Protein 8DMB (pdb70)

Solvent-accessible surface area: 20313 Å² total; per-residue (Å²): 138,123,14,8,12,9,5,78,91,43,154,32,16,50,14,32,49,69,144,109,6,138,39,37,61,172,79,48,56,4,44,53,114,123,4,83,1,6,14,77,8,2,54,14,106,128,108,66,68,88,220,46,83,85,6,5,0,0,1,3,16,22,19,124,85,2,0,2,0,0,1,9,104,149,61,0,31,2,22,0,19,3,50,1,64,63,51,16,69,137,72,59,74,39,138,131,82,66,65,148,48,112,78,191,162,144,47,111,243,128,104,86,177,149,130,119,175,190,163,178,68,103,124,12,35,67,26,14,106,30,9,5,84,0,21,13,46,1,0,102,23,0,23,102,0,22,13,19,115,30,0,0,4,22,12,15,164,55,98,78,111,79,62,242,107,3,136,130,81,33,33,17,32,91,6,38,78,29,9,28,115,30,3,142,148,60,12,132,26,120,62,1,84,66,76,72,10,86,59,49,30,154,186,72,100,101,77,0,72,40,0,1,9,0,0,25,24,26,50,61,3,52,88,22,106,94,7,50,32,37,16,0,51,34,27,58,42,18,128,193,57,99,93,119,108,114,90,103,184,150,46,88,128,47,158,96,19,9,44,58,78,84,48,124,15,97,26,7,0,24,0,41,0,84,78,90,74,135,86,64,117,0,14,0,40,15,24,38,36,159,120,60,140,70,0,3,0,9,44,17,67,53,154,122,51,14,78,2,40,49,197,106,14,136,44,47,32,86,51,16,13,1,2,36,85,114,66,143

Radius of gyration: 23.3 Å; Cα contacts (8 Å, |Δi|>4): 610; chains: 1; bounding box: 52×70×58 Å

Foldseek 3Di:
DWAWEAEPVQATAATHDVVCVVVCVVVVQWDWDAFLQRRIHIYGPDDDDRDDAAKAKEWEDFQAKIWIWIATLAETQAIEMEGDHQPPVVVVVVVVVVVVVCCVVPHPDDDDDDDDPDDDPDDDDPLLVVVLVVVLVVVVRVLSRHVHAEYEYEQDDDDCVVDVPCPRRVSVNPCVVVSVVSVVVSHHYDYDYPVRLVVLCVVVPSCNVSRRSRCCVPSVHDYDPPRWYKYKYFDDFPAPQQWADDQDPPRDIHTGGHQDDPDDAGQQFWKWFDDPRDIDIFGFRDDADPVRQWTWGDHQVRHTPDTGHVVGMGTDGHHSRMGMDIDD

Nearest PDB structures (foldseek):
  8dmb-assembly1_P  TM=1.003E+00  e=3.610E-72  Saccharomyces cerevisiae S288C
  7utn-assembly1_D  TM=8.014E-01  e=1.071E-20  synthetic construct
  7xht-assembly1_A  TM=7.696E-01  e=8.311E-20  metagenome
  8ctl-assembly1_D  TM=7.845E-01  e=2.946E-19  synthetic construct
  8csz-assembly1_D  TM=7.911E-01  e=6.847E-19  synthetic construct

B-factor: mean 47.87, std 34.66, range [0.09, 146.7]

Structure (mmCIF, N/CA/C/O backbone):
data_8DMB
#
_entry.id   8DMB
#
_cell.length_a   1.00
_cell.length_b   1.00
_cell.length_c   1.00
_cell.angle_alpha   90.00
_cell.angle_beta   90.00
_cell.angle_gamma   90.00
#
_symmetry.space_group_name_H-M   'P 1'
#
loop_
_entity.id
_entity.type
_entity.pdbx_description
1 polymer 'Ubiquitin-like protein SMT3,IsrB protein,monomeric superfolder Green Fluorescent Protein'
2 polymer 'omega RNA'
3 polymer 'target DNA'
4 polymer 'non-target DNA'
5 non-polymer 'MAGNESIUM ION'
#
loop_
_atom_site.group_PDB
_atom_site.id
_atom_site.type_symbol
_atom_site.label_atom_id
_atom_site.label_alt_id
_atom_site.label_comp_id
_atom_site.label_asym_id
_atom_site.label_entity_id
_atom_site.label_seq_id
_atom_site.pdbx_PDB_ins_code
_atom_site.Cartn_x
_atom_site.Cartn_y
_atom_site.Cartn_z
_atom_site.occupancy
_atom_site.B_iso_or_equiv
_atom_site.auth_seq_id
_atom_site.auth_comp_id
_atom_site.auth_asym_id
_atom_site.auth_atom_id
_atom_site.pdbx_PDB_model_num
ATOM 1 N N . THR A 1 156 ? 111.908 56.701 85.122 1.00 36.09 6 THR P N 1
ATOM 2 C CA . THR A 1 156 ? 112.076 57.527 86.350 1.00 37.62 6 THR P CA 1
ATOM 3 C C . THR A 1 156 ? 113.515 57.411 86.846 1.00 34.42 6 THR P C 1
ATOM 4 O O . THR A 1 156 ? 114.133 56.352 86.728 1.00 34.82 6 THR P O 1
ATOM 15 N N . ARG A 1 157 ? 114.037 58.510 87.396 1.00 30.84 7 ARG P N 1
ATOM 16 C CA . ARG A 1 157 ? 115.379 58.568 87.957 1.00 29.21 7 ARG P CA 1
ATOM 17 C C . ARG A 1 157 ? 115.314 59.163 89.357 1.00 27.86 7 ARG P C 1
ATOM 18 O O . ARG A 1 157 ? 114.432 59.973 89.657 1.00 34.13 7 ARG P 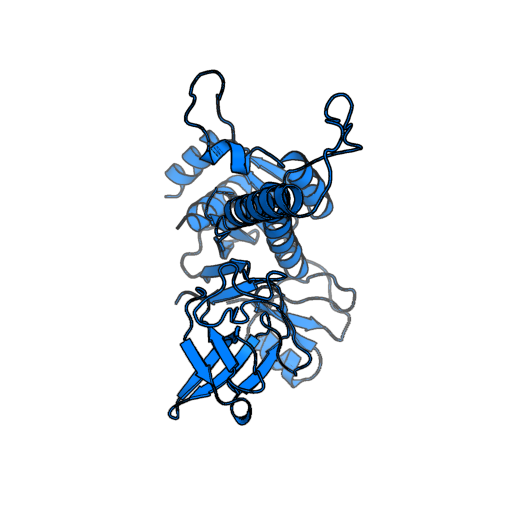O 1
ATOM 39 N N . VAL A 1 158 ? 116.252 58.757 90.204 1.00 23.32 8 VAL P N 1
ATOM 40 C CA . VAL A 1 158 ? 116.374 59.231 91.581 1.00 15.51 8 VAL P CA 1
ATOM 41 C C . VAL A 1 158 ? 117.656 60.058 91.679 1.00 17.25 8 VAL P C 1
ATOM 42 O O . VAL A 1 158 ? 118.736 59.531 91.382 1.00 24.27 8 VAL P O 1
ATOM 55 N N . PRO A 1 159 ? 117.605 61.339 92.076 1.00 12.31 9 PRO P N 1
ATOM 56 C CA . PRO A 1 159 ? 118.858 62.078 92.301 1.00 16.88 9 PRO P CA 1
ATOM 57 C C . PRO A 1 159 ? 119.672 61.499 93.451 1.00 24.73 9 PRO P C 1
ATOM 58 O O . PRO A 1 159 ? 119.128 60.928 94.399 1.00 28.90 9 PRO P O 1
ATOM 69 N N . VAL A 1 160 ? 120.996 61.659 93.354 1.00 25.15 10 VAL P N 1
ATOM 70 C CA . VAL A 1 160 ? 121.953 61.135 94.327 1.00 12.31 10 VAL P CA 1
ATOM 71 C C . VAL A 1 160 ? 122.896 62.266 94.725 1.00 18.02 10 VAL P C 1
ATOM 72 O O . VAL A 1 160 ? 123.348 63.037 93.870 1.00 27.17 10 VAL P O 1
ATOM 85 N N . VAL A 1 161 ? 123.190 62.359 96.025 1.00 16.65 11 VAL P N 1
ATOM 86 C CA . VAL A 1 161 ? 124.068 63.380 96.596 1.00 14.58 11 VAL P CA 1
ATOM 87 C C . VAL A 1 161 ? 125.199 62.681 97.342 1.00 25.57 11 VAL P C 1
ATOM 88 O O . VAL A 1 161 ? 124.955 61.753 98.122 1.00 28.97 11 VAL P O 1
ATOM 101 N N . GLY A 1 162 ? 126.433 63.127 97.098 1.00 27.66 12 GLY P N 1
ATOM 102 C CA . GLY A 1 162 ? 127.603 62.479 97.653 1.00 28.09 12 GLY P CA 1
ATOM 103 C C . GLY A 1 162 ? 127.873 62.844 99.103 1.00 30.14 12 GLY P C 1
ATOM 104 O O . GLY A 1 162 ? 127.286 63.767 99.666 1.00 34.96 12 GLY P O 1
ATOM 108 N N . VAL A 1 163 ? 128.787 62.077 99.709 1.00 32.48 13 VAL P N 1
ATOM 109 C CA . VAL A 1 163 ? 129.167 62.304 101.106 1.00 36.21 13 VAL P CA 1
ATOM 110 C C . VAL A 1 163 ? 129.768 63.691 101.307 1.00 39.99 13 VAL P C 1
ATOM 111 O O . VAL A 1 163 ? 129.691 64.251 102.408 1.00 35.95 13 VAL P O 1
ATOM 124 N N . ASP A 1 164 ? 130.368 64.269 100.265 1.00 41.93 14 ASP P N 1
ATOM 125 C CA . ASP A 1 164 ? 130.914 65.618 100.329 1.00 42.05 14 ASP P CA 1
ATOM 126 C C . ASP A 1 164 ? 129.882 66.712 100.066 1.00 45.38 14 ASP P C 1
ATOM 127 O O . ASP A 1 164 ? 130.211 67.894 100.214 1.00 47.87 14 ASP P O 1
ATOM 136 N N . GLY A 1 165 ? 128.656 66.351 99.686 1.00 37.59 15 GLY P N 1
ATOM 137 C CA . GLY A 1 165 ? 127.613 67.305 99.373 1.00 32.35 15 GLY P CA 1
ATOM 138 C C . GLY A 1 165 ? 127.436 67.603 97.901 1.00 37.03 15 GLY P C 1
ATOM 139 O O . GLY A 1 165 ? 126.511 68.345 97.550 1.00 41.78 15 GLY P O 1
ATOM 143 N N . ARG A 1 166 ? 128.278 67.053 97.029 1.00 35.63 16 ARG P N 1
ATOM 144 C CA . ARG A 1 166 ? 128.055 67.212 95.604 1.00 33.86 16 ARG P CA 1
ATOM 145 C C . ARG A 1 166 ? 126.836 66.391 95.175 1.00 34.50 16 ARG P C 1
ATOM 146 O O . ARG A 1 166 ? 126.580 65.323 95.736 1.00 40.33 16 ARG P O 1
ATOM 167 N N . PRO A 1 167 ? 126.056 66.858 94.194 1.00 18.61 17 PRO P N 1
ATOM 168 C CA . PRO A 1 167 ? 125.176 65.924 93.482 1.00 20.92 17 PRO P CA 1
ATOM 169 C C . PRO A 1 167 ? 125.977 64.973 92.604 1.00 20.01 17 PRO P C 1
ATOM 170 O O . PRO A 1 167 ? 126.964 65.366 91.977 1.00 26.34 17 PRO P O 1
ATOM 181 N N . LEU A 1 168 ? 125.543 63.714 92.570 1.00 23.30 18 LEU P N 1
ATOM 182 C CA . LEU A 1 168 ? 126.018 62.742 91.595 1.00 20.05 18 LEU P CA 1
ATOM 183 C C . LEU A 1 168 ? 125.051 62.718 90.406 1.00 21.91 18 LEU P C 1
ATOM 184 O O . LEU A 1 168 ? 124.105 63.506 90.334 1.00 31.01 18 LEU P O 1
ATOM 200 N N . MET A 1 169 ? 125.282 61.813 89.457 1.00 20.93 19 MET P N 1
ATOM 201 C CA . MET A 1 169 ? 124.315 61.577 88.396 1.00 24.11 19 MET P CA 1
ATOM 202 C C . MET A 1 169 ? 123.117 60.796 88.948 1.00 24.24 19 MET P C 1
ATOM 203 O O . MET A 1 169 ? 123.293 59.947 89.830 1.00 34.53 19 MET P O 1
ATOM 217 N N . PRO A 1 170 ? 121.887 61.067 88.483 1.00 12.96 20 PRO P N 1
ATOM 218 C CA . PRO A 1 170 ? 120.734 60.297 88.978 1.00 16.26 20 PRO P CA 1
ATOM 219 C C . PRO A 1 170 ? 120.831 58.804 88.681 1.00 27.28 20 PRO P C 1
ATOM 220 O O . PRO A 1 170 ? 121.319 58.391 87.627 1.00 31.11 20 PRO P O 1
ATOM 231 N N . THR A 1 171 ? 120.350 58.000 89.631 1.00 25.69 21 THR P N 1
ATOM 232 C CA . THR A 1 171 ? 120.286 56.545 89.541 1.00 22.46 21 THR P CA 1
ATOM 233 C C . THR A 1 171 ? 118.837 56.097 89.341 1.00 27.84 21 THR P C 1
ATOM 234 O O . THR A 1 171 ? 117.914 56.914 89.270 1.00 33.92 21 THR P O 1
ATOM 245 N N . THR A 1 172 ? 118.643 54.783 89.264 1.00 31.36 22 THR P N 1
ATOM 246 C CA . THR A 1 172 ? 117.331 54.193 89.023 1.00 29.87 22 THR P CA 1
ATOM 247 C C . THR A 1 172 ? 116.595 53.950 90.337 1.00 32.25 22 THR P C 1
ATOM 248 O O . THR A 1 172 ? 117.192 53.975 91.415 1.00 38.91 22 THR P O 1
ATOM 259 N N . PRO A 1 173 ? 115.272 53.721 90.290 1.00 35.37 23 PRO P N 1
ATOM 260 C CA . PRO A 1 173 ? 114.554 53.357 91.527 1.00 37.27 23 PRO P CA 1
ATOM 261 C C . PRO A 1 173 ? 115.025 52.057 92.162 1.00 40.80 23 PRO P C 1
ATOM 262 O O . PRO A 1 173 ? 114.972 51.920 93.391 1.00 41.32 23 PRO P O 1
ATOM 273 N N . ARG A 1 174 ? 115.483 51.096 91.360 1.00 51.99 24 ARG P N 1
ATOM 274 C CA . ARG A 1 174 ? 115.952 49.825 91.906 1.00 50.61 24 ARG P CA 1
ATOM 275 C C . ARG A 1 174 ? 117.233 50.011 92.707 1.00 48.93 24 ARG P C 1
ATOM 276 O O . ARG A 1 174 ? 117.370 49.480 93.819 1.00 48.56 24 ARG P O 1
ATOM 297 N N . LYS A 1 175 ? 118.197 50.735 92.138 1.00 42.39 25 LYS P N 1
ATOM 298 C CA . LYS A 1 175 ? 119.407 51.067 92.878 1.00 40.06 25 LYS P CA 1
ATOM 299 C C . LYS A 1 175 ? 119.092 51.881 94.125 1.00 38.44 25 LYS P C 1
ATOM 300 O O . LYS A 1 175 ? 119.710 51.675 95.169 1.00 45.15 25 LYS P O 1
ATOM 319 N N . ALA A 1 176 ? 118.160 52.830 94.028 1.00 30.14 26 ALA P N 1
ATOM 320 C CA . ALA A 1 176 ? 117.701 53.562 95.209 1.00 31.10 26 ALA P CA 1
ATOM 321 C C . ALA A 1 176 ? 117.217 52.624 96.316 1.00 37.11 26 ALA P C 1
ATOM 322 O O . ALA A 1 176 ? 117.657 52.724 97.473 1.00 40.33 26 ALA P O 1
ATOM 329 N N . ARG A 1 177 ? 116.312 51.702 95.966 1.00 44.87 27 ARG P N 1
ATOM 330 C CA . ARG A 1 177 ? 115.825 50.696 96.909 1.00 47.16 27 ARG P CA 1
ATOM 331 C C . ARG A 1 177 ? 116.966 49.911 97.548 1.00 43.19 27 ARG P C 1
ATOM 332 O O . ARG A 1 177 ? 117.035 49.791 98.775 1.00 41.71 27 ARG P O 1
ATOM 353 N N . LEU A 1 178 ? 117.853 49.338 96.730 1.00 39.57 28 LEU P N 1
ATOM 354 C CA . LEU A 1 178 ? 118.895 48.475 97.286 1.00 39.34 28 LEU P CA 1
ATOM 355 C C . LEU A 1 178 ? 119.933 49.262 98.085 1.00 37.12 28 LEU P C 1
ATOM 356 O O . LEU A 1 178 ? 120.449 48.760 99.089 1.00 40.37 28 LEU P O 1
ATOM 372 N N . LEU A 1 179 ? 120.269 50.483 97.660 1.00 36.37 29 LEU P N 1
ATOM 373 C CA . LEU A 1 179 ? 121.181 51.309 98.446 1.00 36.43 29 LEU P CA 1
ATOM 374 C C . LEU A 1 179 ? 120.581 51.664 99.801 1.00 36.27 29 LEU P C 1
ATOM 375 O O . LEU A 1 179 ? 121.305 51.740 100.801 1.00 35.05 29 LEU P O 1
ATOM 391 N N . ILE A 1 180 ? 119.264 51.877 99.868 1.00 33.97 30 ILE P N 1
ATOM 392 C CA . ILE A 1 180 ? 118.645 52.120 101.172 1.00 29.74 30 ILE P CA 1
ATOM 393 C C . ILE A 1 180 ? 118.649 50.839 102.002 1.00 35.77 30 ILE P C 1
ATOM 394 O O . ILE A 1 180 ? 119.005 50.851 103.187 1.00 35.32 30 ILE P O 1
ATOM 410 N N . ARG A 1 181 ? 118.209 49.729 101.400 1.00 42.04 31 ARG P N 1
ATOM 411 C CA . ARG A 1 181 ? 118.116 48.448 102.101 1.00 37.66 31 ARG P CA 1
ATOM 412 C C . ARG A 1 181 ? 119.459 48.018 102.685 1.00 39.76 31 ARG P C 1
ATOM 413 O O . ARG A 1 181 ? 119.542 47.629 103.856 1.00 43.01 31 ARG P O 1
ATOM 434 N N . ASP A 1 182 ? 120.523 48.082 101.888 1.00 43.35 32 ASP P N 1
ATOM 435 C CA . ASP A 1 182 ? 121.852 47.688 102.338 1.00 43.66 32 ASP P CA 1
ATOM 436 C C . ASP A 1 182 ? 122.508 48.712 103.260 1.00 44.01 32 ASP P C 1
ATOM 437 O O . ASP A 1 182 ? 123.626 48.467 103.724 1.00 48.20 32 ASP P O 1
ATOM 446 N N . GLY A 1 183 ? 121.854 49.839 103.542 1.00 34.45 33 GLY P N 1
ATOM 447 C CA . GLY A 1 183 ? 122.399 50.813 104.465 1.00 35.52 33 GLY P CA 1
ATOM 448 C C . GLY A 1 183 ? 123.530 51.648 103.917 1.00 36.60 33 GLY P C 1
ATOM 449 O O . GLY A 1 183 ? 124.211 52.325 104.692 1.00 30.24 33 GLY P O 1
ATOM 453 N N . LEU A 1 184 ? 123.752 51.622 102.602 1.00 41.28 34 LEU P N 1
ATOM 454 C CA . LEU A 1 184 ? 124.800 52.428 101.992 1.00 41.57 34 LEU P CA 1
ATOM 455 C C . LEU A 1 184 ? 124.386 53.877 101.756 1.00 37.12 34 LEU P C 1
ATOM 456 O O . LEU A 1 184 ? 125.262 54.718 101.525 1.00 35.72 34 LEU P O 1
ATOM 472 N N . ALA A 1 185 ? 123.088 54.190 101.784 1.00 29.07 35 ALA P N 1
ATOM 473 C CA . ALA A 1 185 ? 122.641 55.557 101.556 1.00 27.01 35 ALA P CA 1
ATOM 474 C C . ALA A 1 185 ? 121.327 55.811 102.286 1.00 25.03 35 ALA P C 1
ATOM 475 O O . ALA A 1 185 ? 120.555 54.883 102.544 1.00 29.84 35 ALA P O 1
ATOM 482 N N . VAL A 1 186 ? 121.080 57.079 102.593 1.00 24.94 36 VAL P N 1
ATOM 483 C CA . VAL A 1 186 ? 119.926 57.511 103.383 1.00 22.00 36 VAL P CA 1
ATOM 484 C C . VAL A 1 186 ? 118.897 58.153 102.444 1.00 28.24 36 VAL P C 1
ATOM 485 O O . VAL A 1 186 ? 119.283 58.995 101.622 1.00 28.69 36 VAL P O 1
ATOM 498 N N . PRO A 1 187 ? 117.606 57.794 102.524 1.00 21.71 37 PRO P N 1
ATOM 499 C CA . PRO A 1 187 ? 116.603 58.521 101.728 1.00 20.93 37 PRO P CA 1
ATOM 500 C C . PRO A 1 187 ? 116.301 59.901 102.301 1.00 22.34 37 PRO P C 1
ATOM 501 O O . PRO A 1 187 ? 116.324 60.106 103.516 1.00 20.74 37 PRO P O 1
ATOM 512 N N . ARG A 1 188 ? 116.023 60.850 101.405 1.00 19.40 38 ARG P N 1
ATOM 513 C CA . ARG A 1 188 ? 115.886 62.259 101.758 1.00 10.27 38 ARG P CA 1
ATOM 514 C C . ARG A 1 188 ? 114.829 62.901 100.869 1.00 17.63 38 ARG P C 1
ATOM 515 O O . ARG A 1 188 ? 114.514 62.400 99.786 1.00 27.34 38 ARG P O 1
ATOM 536 N N . ARG A 1 189 ? 114.277 64.018 101.351 1.00 16.19 39 ARG P N 1
ATOM 537 C CA . ARG A 1 189 ? 113.451 64.925 100.559 1.00 10.01 39 ARG P CA 1
ATOM 538 C C . ARG A 1 189 ? 114.036 66.331 100.559 1.00 9.26 39 ARG P C 1
ATOM 539 O O . ARG A 1 189 ? 114.489 66.831 101.593 1.00 12.55 39 ARG P O 1
ATOM 560 N N . ASN A 1 190 ? 114.007 66.961 99.387 1.00 11.59 40 ASN P N 1
ATOM 561 C CA . ASN A 1 190 ? 114.416 68.346 99.217 1.00 3.45 40 ASN P CA 1
ATOM 562 C C . ASN A 1 190 ? 113.383 69.289 99.848 1.00 10.15 40 ASN P C 1
ATOM 563 O O . ASN A 1 190 ? 112.293 68.879 100.258 1.00 10.58 40 ASN P O 1
ATOM 574 N N . LYS A 1 191 ? 113.740 70.578 99.924 1.00 10.77 41 LYS P N 1
ATOM 575 C CA . LYS A 1 191 ? 112.810 71.588 100.422 1.00 6.07 41 LYS P CA 1
ATOM 576 C C . LYS A 1 191 ? 111.593 71.732 99.519 1.00 7.09 41 LYS P C 1
ATOM 577 O O . LYS A 1 191 ? 110.511 72.102 99.989 1.00 14.99 41 LYS P O 1
ATOM 596 N N . LEU A 1 192 ? 111.750 71.449 98.230 1.00 2.62 42 LEU P N 1
ATOM 597 C CA . LEU A 1 192 ? 110.639 71.354 97.292 1.00 0.00 42 LEU P CA 1
ATOM 598 C C . LEU A 1 192 ? 109.931 69.997 97.337 1.00 5.50 42 LEU P C 1
ATOM 599 O O . LEU A 1 192 ? 109.044 69.747 96.512 1.00 10.01 42 LEU P O 1
ATOM 615 N N . GLY A 1 193 ? 110.277 69.129 98.290 1.00 8.12 43 GLY P N 1
ATOM 616 C CA . GLY A 1 193 ? 109.666 67.825 98.413 1.00 8.42 43 GLY P CA 1
ATOM 617 C C . GLY A 1 193 ? 110.181 66.773 97.459 1.00 7.59 43 GLY P C 1
ATOM 618 O O . GLY A 1 193 ? 109.733 65.622 97.539 1.00 15.09 43 GLY P O 1
ATOM 622 N N . LEU A 1 194 ? 111.088 67.123 96.549 1.00 9.42 44 LEU P N 1
ATOM 623 C CA . LEU A 1 194 ? 111.640 66.137 95.632 1.00 12.63 44 LEU P CA 1
ATOM 624 C C . LEU A 1 194 ? 112.439 65.091 96.399 1.00 13.31 44 LEU P C 1
ATOM 625 O O . LEU A 1 194 ? 113.319 65.424 97.198 1.00 13.63 44 LEU P O 1
ATOM 641 N N . PHE A 1 195 ? 112.135 63.823 96.144 1.00 12.11 45 PHE P N 1
ATOM 642 C CA . PHE A 1 195 ? 112.844 62.731 96.795 1.00 9.69 45 PHE P CA 1
ATOM 643 C C . PHE A 1 195 ? 114.243 62.575 96.214 1.00 15.10 45 PHE P C 1
ATOM 644 O O . PHE A 1 195 ? 114.436 62.622 94.997 1.00 23.81 45 PHE P O 1
ATOM 661 N N . TYR A 1 196 ? 115.224 62.388 97.097 1.00 10.99 46 TYR P N 1
ATOM 662 C CA . TYR A 1 196 ? 116.588 62.095 96.682 1.00 12.78 46 TYR P CA 1
ATOM 663 C C . TYR A 1 196 ? 117.247 61.237 97.753 1.00 15.95 46 TYR P C 1
ATOM 664 O O . TYR A 1 196 ? 116.700 61.030 98.839 1.00 24.00 46 TYR P O 1
ATOM 682 N N . ILE A 1 197 ? 118.433 60.729 97.420 1.00 14.24 47 ILE P N 1
ATOM 683 C CA . ILE A 1 197 ? 119.222 59.853 98.280 1.00 12.65 47 ILE P CA 1
ATOM 684 C C . ILE A 1 197 ? 120.582 60.502 98.511 1.00 19.60 47 ILE P C 1
ATOM 685 O O . ILE A 1 197 ? 121.200 60.997 97.562 1.00 30.77 47 ILE P O 1
ATOM 701 N N . GLN A 1 198 ? 121.034 60.519 99.767 1.00 17.87 48 GLN P N 1
ATOM 702 C CA . GLN A 1 198 ? 122.401 60.906 100.108 1.00 20.28 48 GLN P CA 1
ATOM 703 C C . GLN A 1 198 ? 123.236 59.674 100.438 1.00 20.71 48 GLN P C 1
ATOM 704 O O . GLN A 1 198 ? 122.848 58.859 101.281 1.00 24.70 48 GLN P O 1
ATOM 718 N N . MET A 1 199 ? 124.386 59.556 99.778 1.00 24.61 49 MET P N 1
ATOM 719 C CA . MET A 1 199 ? 125.308 58.450 99.999 1.00 28.90 49 MET P CA 1
ATOM 720 C C . MET A 1 199 ? 125.938 58.499 101.389 1.00 31.62 49 MET P C 1
ATOM 721 O O . MET A 1 199 ? 126.095 59.564 101.992 1.00 35.59 49 MET P O 1
ATOM 735 N N . LEU A 1 200 ? 126.286 57.311 101.895 1.00 36.93 50 LEU P N 1
ATOM 736 C CA . LEU A 1 200 ? 127.137 57.139 103.069 1.00 35.56 50 LEU P CA 1
ATOM 737 C C . LEU A 1 200 ? 128.481 56.496 102.718 1.00 38.99 50 LEU P C 1
ATOM 738 O O . LEU A 1 200 ? 129.118 55.889 103.585 1.00 44.51 50 LEU P O 1
ATOM 754 N N . ARG A 1 201 ? 128.921 56.614 101.464 1.00 48.54 51 ARG P N 1
ATOM 755 C CA . ARG A 1 201 ? 130.198 56.085 100.998 1.00 49.46 51 ARG P CA 1
ATOM 756 C C . ARG A 1 201 ? 130.763 57.031 99.949 1.00 50.34 51 ARG P C 1
ATOM 757 O O . ARG A 1 201 ? 129.990 57.692 99.246 1.00 56.74 51 ARG P O 1
ATOM 778 N N . PRO A 1 202 ? 132.091 57.132 99.818 1.00 49.62 52 PRO P N 1
ATOM 779 C CA . PRO A 1 202 ? 132.651 57.661 98.569 1.00 50.41 52 PRO P CA 1
ATOM 780 C C . PRO A 1 202 ? 132.360 56.744 97.390 1.00 50.95 52 PRO P C 1
ATOM 781 O O . PRO A 1 202 ? 132.438 55.518 97.495 1.00 54.86 52 PRO P O 1
ATOM 792 N N . VAL A 1 203 ? 132.025 57.360 96.256 1.00 43.81 53 VAL P N 1
ATOM 793 C CA . VAL A 1 203 ? 131.815 56.665 94.992 1.00 44.81 53 VAL P CA 1
ATOM 794 C C . VAL A 1 203 ? 132.363 57.541 93.872 1.00 44.52 53 VAL P C 1
ATOM 795 O O . VAL A 1 203 ? 132.763 58.686 94.089 1.00 42.67 53 VAL P O 1
ATOM 808 N N . GLY A 1 204 ? 132.427 56.958 92.676 1.00 43.64 54 GLY P N 1
ATOM 809 C CA . GLY A 1 204 ? 132.896 57.697 91.514 1.00 40.02 54 GLY P CA 1
ATOM 810 C C . GLY A 1 204 ? 132.086 58.961 91.275 1.00 40.13 54 GLY P C 1
ATOM 811 O O . GLY A 1 204 ? 130.862 58.976 91.423 1.00 45.19 54 GLY P O 1
ATOM 815 N N . THR A 1 205 ? 132.790 60.035 90.914 1.00 34.63 55 THR P N 1
ATOM 816 C CA . THR A 1 205 ? 132.217 61.371 90.803 1.00 33.77 55 THR P CA 1
ATOM 817 C C . THR A 1 205 ? 132.003 61.827 89.361 1.00 32.80 55 THR P C 1
ATOM 818 O O . THR A 1 205 ? 131.535 62.949 89.149 1.00 29.60 55 THR P O 1
ATOM 829 N N . ARG A 1 206 ? 132.340 61.001 88.370 1.00 42.84 56 ARG P N 1
ATOM 830 C CA . ARG A 1 206 ? 132.135 61.376 86.975 1.00 41.49 56 ARG P CA 1
ATOM 831 C C . ARG A 1 206 ? 130.651 61.538 86.657 1.00 41.51 56 ARG P C 1
ATOM 832 O O . ARG A 1 206 ? 129.834 60.671 86.981 1.00 37.65 56 ARG P O 1
ATOM 853 N N . THR A 1 207 ? 130.311 62.662 86.022 1.00 39.04 57 THR P N 1
ATOM 854 C CA . THR A 1 207 ? 128.942 62.999 85.648 1.00 37.88 57 THR P CA 1
ATOM 855 C C . THR A 1 207 ? 128.939 63.560 84.232 1.00 36.54 57 THR P C 1
ATOM 856 O O . THR A 1 207 ? 129.972 63.994 83.715 1.00 37.12 57 THR P O 1
ATOM 867 N N . GLN A 1 208 ? 127.756 63.542 83.604 1.00 34.65 58 GLN P N 1
ATOM 868 C CA . GLN A 1 208 ? 127.554 64.095 82.266 1.00 31.23 58 GLN P CA 1
ATOM 869 C C . GLN A 1 208 ? 126.958 65.500 82.363 1.00 38.40 58 GLN P C 1
ATOM 870 O O . GLN A 1 208 ? 126.636 65.953 83.469 1.00 38.77 58 GLN P O 1
ATOM 884 N N . PRO A 1 209 ? 126.805 66.229 81.250 1.00 36.03 59 PRO P N 1
ATOM 885 C CA . PRO A 1 209 ? 126.186 67.561 81.328 1.00 33.80 59 PRO P CA 1
ATOM 886 C C . PRO A 1 209 ? 124.718 67.509 81.731 1.00 35.15 59 PRO P C 1
ATOM 887 O O . PRO A 1 209 ? 123.960 66.645 81.283 1.00 38.39 59 PRO P O 1
ATOM 898 N N . VAL A 1 210 ? 124.327 68.457 82.584 1.00 32.48 60 VAL P N 1
ATOM 899 C CA . VAL A 1 210 ? 122.933 68.693 82.955 1.00 27.07 60 VAL P CA 1
ATOM 900 C C . VAL A 1 210 ? 122.700 70.199 82.918 1.00 28.70 60 VAL P C 1
ATOM 901 O O . VAL A 1 210 ? 123.543 70.974 83.382 1.00 33.02 60 VAL P O 1
ATOM 914 N N . ALA A 1 211 ? 121.555 70.609 82.364 1.00 27.97 61 ALA P N 1
ATOM 915 C CA . ALA A 1 211 ? 121.173 72.012 82.257 1.00 21.00 61 ALA P CA 1
ATOM 916 C C . ALA A 1 211 ? 119.810 72.269 82.891 1.00 21.93 61 ALA P C 1
ATOM 917 O O . ALA A 1 211 ? 118.926 71.407 82.884 1.00 22.29 61 ALA P O 1
ATOM 924 N N . LEU A 1 212 ? 119.662 73.480 83.432 1.00 26.03 62 LEU P N 1
ATOM 925 C CA . LEU A 1 212 ? 118.434 73.984 84.038 1.00 19.90 62 LEU P CA 1
ATOM 926 C C . LEU A 1 212 ? 117.937 75.173 83.228 1.00 19.67 62 LEU P C 1
ATOM 927 O O . LEU A 1 212 ? 118.744 75.957 82.719 1.00 21.12 62 LEU P O 1
ATOM 943 N N . ALA A 1 213 ? 116.613 75.285 83.074 1.00 13.54 63 ALA P N 1
ATOM 944 C CA . ALA A 1 213 ? 115.989 76.443 82.440 1.00 13.60 63 ALA P CA 1
ATOM 945 C C . ALA A 1 213 ? 114.881 77.028 83.302 1.00 19.80 63 ALA P C 1
ATOM 946 O O . ALA A 1 213 ? 114.064 76.295 83.865 1.00 23.63 63 ALA P O 1
ATOM 953 N N . VAL A 1 214 ? 114.868 78.358 83.388 1.00 18.67 64 VAL P N 1
ATOM 954 C CA . VAL A 1 214 ? 113.883 79.127 84.144 1.00 14.34 64 VAL P CA 1
ATOM 955 C C . VAL A 1 214 ? 113.302 80.178 83.208 1.00 20.56 64 VAL P C 1
ATOM 956 O O . VAL A 1 214 ? 114.035 81.048 82.725 1.00 30.23 64 VAL P O 1
ATOM 969 N N . ASP A 1 215 ? 111.989 80.111 82.966 1.00 23.85 65 ASP P N 1
ATOM 970 C CA . ASP A 1 215 ? 111.280 81.067 82.118 1.00 26.91 65 ASP P CA 1
ATOM 971 C C . ASP A 1 215 ? 110.344 81.885 83.005 1.00 23.41 65 ASP P C 1
ATOM 972 O O . ASP A 1 215 ? 109.205 81.467 83.258 1.00 26.51 65 ASP P O 1
ATOM 981 N N . PRO A 1 216 ? 110.758 83.057 83.500 1.00 23.11 66 PRO P N 1
ATOM 982 C CA . PRO A 1 216 ? 109.962 83.723 84.537 1.00 23.44 66 PRO P CA 1
ATOM 983 C C . PRO A 1 216 ? 108.715 84.392 83.982 1.00 21.57 66 PRO P C 1
ATOM 984 O O . PRO A 1 216 ? 108.728 84.976 82.896 1.00 28.11 66 PRO P O 1
ATOM 995 N N . GLY A 1 217 ? 107.629 84.290 84.751 1.00 23.94 67 GLY P N 1
ATOM 996 C CA . GLY A 1 217 ? 106.414 85.033 84.511 1.00 22.50 67 GLY P CA 1
ATOM 997 C C . GLY A 1 217 ? 106.101 85.950 85.682 1.00 28.55 67 GLY P C 1
ATOM 998 O O . GLY A 1 217 ? 106.836 86.013 86.671 1.00 21.57 67 GLY P O 1
ATOM 1002 N N . ALA A 1 218 ? 104.981 86.661 85.550 1.00 33.26 68 ALA P N 1
ATOM 1003 C CA . ALA A 1 218 ? 104.509 87.505 86.643 1.00 24.05 68 ALA P CA 1
ATOM 1004 C C . ALA A 1 218 ? 103.795 86.688 87.715 1.00 24.70 68 ALA P C 1
ATOM 1005 O O . ALA A 1 218 ? 104.191 86.703 88.885 1.00 25.81 68 ALA P O 1
ATOM 1012 N N . LYS A 1 219 ? 102.746 85.960 87.330 1.00 32.71 69 LYS P N 1
ATOM 1013 C CA . LYS A 1 219 ? 102.011 85.146 88.294 1.00 32.76 69 LYS P CA 1
ATOM 1014 C C . LYS A 1 219 ? 102.696 83.810 88.557 1.00 31.61 69 LYS P C 1
ATOM 1015 O O . LYS A 1 219 ? 102.812 83.396 89.716 1.00 26.94 69 LYS P O 1
ATOM 1034 N N . TYR A 1 220 ? 103.140 83.114 87.505 1.00 31.31 70 TYR P N 1
ATOM 1035 C CA . TYR A 1 220 ? 103.825 81.838 87.670 1.00 20.99 70 TYR P CA 1
ATOM 1036 C C . TYR A 1 220 ? 104.943 81.679 86.648 1.00 14.00 70 TYR P C 1
ATOM 1037 O O . TYR A 1 220 ? 104.928 82.285 85.574 1.00 26.35 70 TYR P O 1
ATOM 1055 N N . ASP A 1 221 ? 105.913 80.838 87.011 1.00 12.13 71 ASP P N 1
ATOM 1056 C CA . ASP A 1 221 ? 107.077 80.508 86.202 1.00 17.67 71 ASP P CA 1
ATOM 1057 C C . ASP A 1 221 ? 106.993 79.076 85.689 1.00 20.79 71 ASP P C 1
ATOM 1058 O O . ASP A 1 221 ? 106.315 78.224 86.269 1.00 28.96 71 ASP P O 1
ATOM 1067 N N . GLY A 1 222 ? 107.691 78.828 84.585 1.00 18.80 72 GLY P N 1
ATOM 1068 C CA . GLY A 1 222 ? 108.070 77.480 84.180 1.00 19.53 72 GLY P CA 1
ATOM 1069 C C . GLY A 1 222 ? 109.507 77.179 84.562 1.00 20.76 72 GLY P C 1
ATOM 1070 O O . GLY A 1 222 ? 110.374 78.052 84.495 1.00 29.86 72 GLY P O 1
ATOM 1074 N N . VAL A 1 223 ? 109.750 75.934 84.973 1.00 9.03 73 VAL P N 1
ATOM 1075 C CA . VAL A 1 223 ? 111.092 75.415 85.221 1.00 11.62 73 VAL P CA 1
ATOM 1076 C C . VAL A 1 223 ? 111.201 74.046 84.561 1.00 21.32 73 VAL P C 1
ATOM 1077 O O . VAL A 1 223 ? 110.236 73.274 84.556 1.00 19.91 73 VAL P O 1
ATOM 1090 N N . ALA A 1 224 ? 112.375 73.748 84.002 1.00 9.66 74 ALA P N 1
ATOM 1091 C CA . ALA A 1 224 ? 112.685 72.413 83.510 1.00 9.05 74 ALA P CA 1
ATOM 1092 C C . ALA A 1 224 ? 114.159 72.104 83.739 1.00 13.74 74 ALA P C 1
ATOM 1093 O O . ALA A 1 224 ? 115.002 73.004 83.735 1.00 25.32 74 ALA P O 1
ATOM 1100 N N . VAL A 1 225 ? 114.459 70.816 83.919 1.00 17.30 75 VAL P N 1
ATOM 1101 C CA . VAL A 1 225 ? 115.824 70.303 84.008 1.00 18.04 75 VAL P CA 1
ATOM 1102 C C . VAL A 1 225 ? 115.999 69.260 82.916 1.00 22.85 75 VAL P C 1
ATOM 1103 O O . VAL A 1 225 ? 115.101 68.443 82.682 1.00 18.05 75 VAL P O 1
ATOM 1116 N N . ALA A 1 226 ? 117.152 69.294 82.245 1.00 27.01 76 ALA P N 1
ATOM 1117 C CA . ALA A 1 226 ? 117.475 68.350 81.185 1.00 26.37 76 ALA P CA 1
ATOM 1118 C C . ALA A 1 226 ? 118.885 67.810 81.355 1.00 25.83 76 ALA P C 1
ATOM 1119 O O . ALA A 1 226 ? 119.814 68.551 81.692 1.00 21.44 76 ALA P O 1
ATOM 1126 N N . SER A 1 227 ? 119.028 66.513 81.108 1.00 38.33 77 SER P N 1
ATOM 1127 C CA . SER A 1 227 ? 120.314 65.902 80.831 1.00 41.44 77 SER P CA 1
ATOM 1128 C C . SER A 1 227 ? 120.719 66.204 79.391 1.00 42.82 77 SER P C 1
ATOM 1129 O O . SER A 1 227 ? 119.941 66.741 78.598 1.00 40.88 77 SER P O 1
ATOM 1137 N N . HIS A 1 228 ? 121.967 65.866 79.054 1.00 41.99 78 HIS P N 1
ATOM 1138 C CA . HIS A 1 228 ? 122.425 65.977 77.671 1.00 37.40 78 HIS P CA 1
ATOM 1139 C C . HIS A 1 228 ? 121.580 65.171 76.686 1.00 42.88 78 HIS P C 1
ATOM 1140 O O . HIS A 1 228 ? 121.576 65.496 75.493 1.00 47.57 78 HIS P O 1
ATOM 1154 N N . ARG A 1 229 ? 120.872 64.136 77.146 1.00 46.60 79 ARG P N 1
ATOM 1155 C CA . ARG A 1 229 ? 120.040 63.295 76.291 1.00 42.33 79 ARG P CA 1
ATOM 1156 C C . ARG A 1 229 ? 118.590 63.774 76.211 1.00 43.16 79 ARG P C 1
ATOM 1157 O O . ARG A 1 229 ? 118.011 63.796 75.120 1.00 41.99 79 ARG P O 1
ATOM 1178 N N . ARG A 1 230 ? 117.990 64.157 77.340 1.00 42.69 80 ARG P N 1
ATOM 1179 C CA . ARG A 1 230 ? 116.552 64.401 77.393 1.00 35.21 80 ARG P CA 1
ATOM 1180 C C . ARG A 1 230 ? 116.215 65.364 78.525 1.00 35.09 80 ARG P C 1
ATOM 1181 O O . ARG A 1 230 ? 117.027 65.625 79.416 1.00 34.59 80 ARG P O 1
ATOM 1202 N N . VAL A 1 231 ? 114.989 65.893 78.467 1.00 32.05 81 VAL P N 1
ATOM 1203 C CA . VAL A 1 231 ? 114.398 66.594 79.603 1.00 30.83 81 VAL P CA 1
ATOM 1204 C C . VAL A 1 231 ? 114.101 65.595 80.715 1.00 30.63 81 VAL P C 1
ATOM 1205 O O . VAL A 1 231 ? 113.394 64.601 80.503 1.00 28.30 81 VAL P O 1
ATOM 1218 N N . GLU A 1 232 ? 114.623 65.870 81.912 1.00 31.11 82 GLU P N 1
ATOM 1219 C CA . GLU A 1 232 ? 114.423 65.016 83.079 1.00 25.90 82 GLU P CA 1
ATOM 1220 C C . GLU A 1 232 ? 113.267 65.464 83.964 1.00 27.79 82 GLU P C 1
ATOM 1221 O O . GLU A 1 232 ? 112.691 64.631 84.670 1.00 26.61 82 GLU P O 1
ATOM 1233 N N . LEU A 1 233 ? 112.919 66.751 83.950 1.00 28.92 83 LEU P N 1
ATOM 1234 C CA . LEU A 1 233 ? 111.941 67.303 84.880 1.00 17.82 83 LEU P CA 1
ATOM 1235 C C . LEU A 1 233 ? 111.261 68.502 84.233 1.00 21.41 83 LEU P C 1
ATOM 1236 O O . LEU A 1 233 ? 111.889 69.239 83.469 1.00 28.11 83 LEU P O 1
ATOM 1252 N N . ARG A 1 234 ? 109.970 68.675 84.526 1.00 12.88 84 ARG P N 1
ATOM 1253 C CA . ARG A 1 234 ? 109.255 69.925 84.298 1.00 13.61 84 ARG P CA 1
ATOM 1254 C C . ARG A 1 234 ? 108.598 70.358 85.599 1.00 12.54 84 ARG P C 1
ATOM 1255 O O . ARG A 1 234 ? 108.155 69.512 86.383 1.00 16.69 84 ARG P O 1
ATOM 1276 N N . ALA A 1 235 ? 108.552 71.670 85.840 1.00 11.04 85 ALA P N 1
ATOM 1277 C CA . ALA A 1 235 ? 107.898 72.196 87.033 1.00 11.40 85 ALA P CA 1
ATOM 1278 C C . ALA A 1 235 ? 107.262 73.553 86.758 1.00 14.29 85 ALA P C 1
ATOM 1279 O O . ALA A 1 235 ? 107.601 74.239 85.791 1.00 26.50 85 ALA P O 1
ATOM 1286 N N . MET A 1 236 ? 106.323 73.923 87.636 1.00 6.20 86 MET P N 1
ATOM 1287 C CA . MET A 1 236 ? 105.614 75.199 87.596 1.00 7.36 86 MET P CA 1
ATOM 1288 C C . MET A 1 236 ? 105.634 75.797 88.998 1.00 8.17 86 MET P C 1
ATOM 1289 O O . MET A 1 236 ? 105.381 75.086 89.975 1.00 26.59 86 MET P O 1
ATOM 1303 N N . VAL A 1 237 ? 105.932 77.096 89.096 1.00 5.13 87 VAL P N 1
ATOM 1304 C CA . VAL A 1 237 ? 106.111 77.796 90.370 1.00 3.67 87 VAL P CA 1
ATOM 1305 C C . VAL A 1 237 ? 105.133 78.964 90.421 1.00 10.00 87 VAL P C 1
ATOM 1306 O O . VAL A 1 237 ? 105.122 79.794 89.510 1.00 31.61 87 VAL P O 1
ATOM 1319 N N . PHE A 1 238 ? 104.341 79.042 91.497 1.00 5.86 88 PHE P N 1
ATOM 1320 C CA . PHE A 1 238 ? 103.381 80.124 91.729 1.00 9.31 88 PHE P CA 1
ATOM 1321 C C . PHE A 1 238 ? 103.869 81.119 92.781 1.00 9.72 88 PHE P C 1
ATOM 1322 O O . PHE A 1 238 ? 104.415 80.725 93.815 1.00 8.37 88 PHE P O 1
ATOM 1339 N N . LEU A 1 239 ? 103.655 82.408 92.506 1.00 19.93 89 LEU P N 1
ATOM 1340 C CA . LEU A 1 239 ? 103.981 83.515 93.412 1.00 14.71 89 LEU P CA 1
ATOM 1341 C C . LEU A 1 239 ? 102.771 84.448 93.541 1.00 19.94 89 LEU P C 1
ATOM 1342 O O . LEU A 1 239 ? 102.572 85.318 92.675 1.00 19.14 89 LEU P O 1
ATOM 1358 N N . PRO A 1 240 ? 101.921 84.311 94.610 1.00 19.82 90 PRO P N 1
ATOM 1359 C CA . PRO A 1 240 ? 100.522 84.771 94.493 1.00 26.71 90 PRO P CA 1
ATOM 1360 C C . PRO A 1 240 ? 100.244 86.273 94.625 1.00 27.41 90 PRO P C 1
ATOM 1361 O O . PRO A 1 240 ? 99.084 86.649 94.826 1.00 30.36 90 PRO P O 1
ATOM 1372 N N . ASP A 1 241 ? 101.253 87.143 94.507 1.00 25.67 91 ASP P N 1
ATOM 1373 C CA . ASP A 1 241 ? 101.051 88.606 94.470 1.00 29.79 91 ASP P CA 1
ATOM 1374 C C . ASP A 1 241 ? 100.431 89.170 95.757 1.00 27.10 91 ASP P C 1
ATOM 1375 O O . ASP A 1 241 ? 99.657 90.130 95.713 1.00 22.92 91 ASP P O 1
ATOM 1384 N N . ASP A 1 242 ? 100.752 88.599 96.916 1.00 20.93 92 ASP P N 1
ATOM 1385 C CA . ASP A 1 242 ? 100.077 88.966 98.161 1.00 13.13 92 ASP P CA 1
ATOM 1386 C C . ASP A 1 242 ? 100.655 90.206 98.840 1.00 18.94 92 ASP P C 1
ATOM 1387 O O . ASP A 1 242 ? 99.934 90.887 99.579 1.00 11.78 92 ASP P O 1
ATOM 1396 N N . VAL A 1 243 ? 101.926 90.519 98.610 1.00 19.09 93 VAL P N 1
ATOM 1397 C CA . VAL A 1 243 ? 102.662 91.521 99.387 1.00 9.63 93 VAL P CA 1
ATOM 1398 C C . VAL A 1 243 ? 102.184 92.964 99.196 1.00 16.97 93 VAL P C 1
ATOM 1399 O O . VAL A 1 243 ? 102.196 93.717 100.183 1.00 22.16 93 VAL P O 1
ATOM 1412 N N . PRO A 1 244 ? 101.816 93.436 97.990 1.00 6.19 94 PRO P N 1
ATOM 1413 C CA . PRO A 1 244 ? 101.403 94.853 97.879 1.00 7.79 94 PRO P CA 1
ATOM 1414 C C . PRO A 1 244 ? 100.180 95.234 98.701 1.00 14.93 94 PRO P C 1
ATOM 1415 O O . PRO A 1 244 ? 100.167 96.308 99.316 1.00 16.20 94 PRO P O 1
ATOM 1426 N N . ARG A 1 245 ? 99.164 94.372 98.759 1.00 14.02 95 ARG P N 1
ATOM 1427 C CA . ARG A 1 245 ? 98.026 94.630 99.638 1.00 7.20 95 ARG P CA 1
ATOM 1428 C C . ARG A 1 245 ? 98.438 94.634 101.103 1.00 10.69 95 ARG P C 1
ATOM 1429 O O . ARG A 1 245 ? 97.944 95.451 101.888 1.00 10.91 95 ARG P O 1
ATOM 1450 N N . LYS A 1 246 ? 99.298 93.697 101.498 1.00 13.36 96 LYS P N 1
ATOM 1451 C CA . LYS A 1 246 ? 99.761 93.645 102.879 1.00 6.55 96 LYS P CA 1
ATOM 1452 C C . LYS A 1 246 ? 100.509 94.914 103.275 1.00 14.96 96 LYS P C 1
ATOM 1453 O O . LYS A 1 246 ? 100.269 95.475 104.353 1.00 24.84 96 LYS P O 1
ATOM 1472 N N . MET A 1 247 ? 101.354 95.433 102.380 1.00 14.69 97 MET P N 1
ATOM 1473 C CA . MET A 1 247 ? 102.052 96.682 102.667 1.00 12.82 97 MET P CA 1
ATOM 1474 C C . MET A 1 247 ? 101.114 97.882 102.645 1.00 16.43 97 MET P C 1
ATOM 1475 O O . MET A 1 247 ? 101.285 98.808 103.443 1.00 27.78 97 MET P O 1
ATOM 1489 N N . GLU A 1 248 ? 100.105 97.873 101.774 1.00 12.28 98 GLU P N 1
ATOM 1490 C CA . GLU A 1 248 ? 99.133 98.962 101.755 1.00 6.23 98 GLU P CA 1
ATOM 1491 C C . GLU A 1 248 ? 98.318 99.005 103.045 1.00 14.87 98 GLU P C 1
ATOM 1492 O O . GLU A 1 248 ? 98.111 100.078 103.623 1.00 27.65 98 GLU P O 1
ATOM 1504 N N . THR A 1 249 ? 97.810 97.854 103.488 1.00 7.36 99 THR P N 1
ATOM 1505 C CA . THR A 1 249 ? 97.094 97.795 104.761 1.00 10.59 99 THR P CA 1
ATOM 1506 C C . THR A 1 249 ? 97.979 98.191 105.940 1.00 12.01 99 THR P C 1
ATOM 1507 O O . THR A 1 249 ? 97.529 98.908 106.843 1.00 21.89 99 THR P O 1
ATOM 1518 N N . ARG A 1 250 ? 99.234 97.726 105.962 1.00 18.10 100 ARG P N 1
ATOM 1519 C CA . ARG A 1 250 ? 100.162 98.138 107.014 1.00 18.29 100 ARG P CA 1
ATOM 1520 C C . ARG A 1 250 ? 100.388 99.647 107.004 1.00 24.63 100 ARG P C 1
ATOM 1521 O O . ARG A 1 250 ? 100.416 100.285 108.063 1.00 28.93 100 ARG P O 1
ATOM 1542 N N . ARG A 1 251 ? 100.509 100.236 105.815 1.00 20.31 101 ARG P N 1
ATOM 1543 C CA . ARG A 1 251 ? 100.668 101.682 105.691 1.00 14.50 101 ARG P CA 1
ATOM 1544 C C . ARG A 1 251 ? 99.438 102.425 106.203 1.00 21.98 101 ARG P C 1
ATOM 1545 O O . ARG A 1 251 ? 99.563 103.422 106.923 1.00 24.81 101 ARG P O 1
ATOM 1566 N N . ASN A 1 252 ? 98.245 101.985 105.800 1.00 25.68 102 ASN P N 1
ATOM 1567 C CA . ASN A 1 252 ? 97.012 102.626 106.254 1.00 12.09 102 ASN P CA 1
ATOM 1568 C C . ASN A 1 252 ? 96.877 102.567 107.772 1.00 14.93 102 ASN P C 1
ATOM 1569 O O . ASN A 1 252 ? 96.521 103.562 108.421 1.00 21.97 102 ASN P O 1
ATOM 1580 N N . LEU A 1 253 ? 97.135 101.394 108.352 1.00 24.76 103 LEU P N 1
ATOM 1581 C CA . LEU A 1 253 ? 97.048 101.242 109.800 1.00 14.90 103 LEU P CA 1
ATOM 1582 C C . LEU A 1 253 ? 98.084 102.101 110.516 1.00 14.95 103 LEU P C 1
ATOM 1583 O O . LEU A 1 253 ? 97.785 102.704 111.553 1.00 26.78 103 LEU P O 1
ATOM 1599 N N . ARG A 1 254 ? 99.306 102.170 109.980 1.00 20.69 104 ARG P N 1
ATOM 1600 C CA . ARG A 1 254 ? 100.315 103.078 110.520 1.00 21.41 104 ARG P CA 1
ATOM 1601 C C . ARG A 1 254 ? 99.844 104.528 110.475 1.00 22.75 104 ARG P C 1
ATOM 1602 O O . ARG A 1 254 ? 100.020 105.278 111.440 1.00 24.25 104 ARG P O 1
ATOM 1623 N N . ARG A 1 255 ? 99.269 104.945 109.347 1.00 27.04 105 ARG P N 1
ATOM 1624 C CA . ARG A 1 255 ? 98.834 106.331 109.191 1.00 11.91 105 ARG P CA 1
ATOM 1625 C C . ARG A 1 255 ? 97.729 106.694 110.177 1.00 17.41 105 ARG P C 1
ATOM 1626 O O . ARG A 1 255 ? 97.791 107.742 110.833 1.00 25.98 105 ARG P O 1
ATOM 1647 N N . ALA A 1 256 ? 96.741 105.811 110.341 1.00 19.74 106 ALA P N 1
ATOM 1648 C CA . ALA A 1 256 ? 95.698 106.036 111.341 1.00 11.96 106 ALA P CA 1
ATOM 1649 C C . ALA A 1 256 ? 96.263 106.055 112.759 1.00 16.22 106 ALA P C 1
ATOM 1650 O O . ALA A 1 256 ? 95.908 106.925 113.569 1.00 25.90 106 ALA P O 1
ATOM 1657 N N . ARG A 1 257 ? 97.107 105.070 113.087 1.00 17.22 107 ARG P N 1
ATOM 1658 C CA . ARG A 1 257 ? 97.736 104.996 114.403 1.00 9.96 107 ARG P CA 1
ATOM 1659 C C . ARG A 1 257 ? 98.499 106.275 114.735 1.00 17.96 107 ARG P C 1
ATOM 1660 O O . ARG A 1 257 ? 98.347 106.833 115.828 1.00 30.90 107 ARG P O 1
ATOM 1681 N N . ARG A 1 258 ? 99.331 106.753 113.807 1.00 27.11 108 ARG P N 1
ATOM 1682 C CA . ARG A 1 258 ? 100.074 107.986 114.048 1.00 19.02 108 ARG P CA 1
ATOM 1683 C C . ARG A 1 258 ? 99.144 109.183 114.184 1.00 19.95 108 ARG P C 1
ATOM 1684 O O . ARG A 1 258 ? 99.389 110.067 115.013 1.00 20.68 108 ARG P O 1
ATOM 1705 N N . TYR A 1 259 ? 98.112 109.264 113.336 1.00 24.40 109 TYR P N 1
ATOM 1706 C CA . TYR A 1 259 ? 97.138 110.349 113.447 1.00 28.40 109 TYR P CA 1
ATOM 1707 C C . TYR A 1 259 ? 96.531 110.433 114.845 1.00 24.13 109 TYR P C 1
ATOM 1708 O O . TYR A 1 259 ? 96.542 111.499 115.471 1.00 24.63 109 TYR P O 1
ATOM 1726 N N . ARG A 1 260 ? 96.023 109.312 115.361 1.00 20.50 110 ARG P N 1
ATOM 1727 C CA . ARG A 1 260 ? 95.284 109.337 116.622 1.00 11.82 110 ARG P CA 1
ATOM 1728 C C . ARG A 1 260 ? 96.129 109.107 117.872 1.00 10.41 110 ARG P C 1
ATOM 1729 O O . ARG A 1 260 ? 95.578 109.219 118.974 1.00 24.88 110 ARG P O 1
ATOM 1750 N N . LYS A 1 261 ? 97.434 108.804 117.747 1.00 10.73 111 LYS P N 1
ATOM 1751 C CA . LYS A 1 261 ? 98.263 108.448 118.897 1.00 10.63 111 LYS P CA 1
ATOM 1752 C C . LYS A 1 261 ? 99.529 109.279 119.095 1.00 16.26 111 LYS P C 1
ATOM 1753 O O . LYS A 1 261 ? 100.177 109.107 120.136 1.00 12.91 111 LYS P O 1
ATOM 1772 N N . THR A 1 262 ? 99.897 110.170 118.165 1.00 15.29 112 THR P N 1
ATOM 1773 C CA . THR A 1 262 ? 101.151 110.918 118.228 1.00 11.11 112 THR P CA 1
ATOM 1774 C C . THR A 1 262 ? 100.898 112.418 118.111 1.00 15.48 112 THR P C 1
ATOM 1775 O O . THR A 1 262 ? 99.915 112.827 117.486 1.00 19.98 112 THR P O 1
ATOM 1786 N N . PRO A 1 263 ? 101.757 113.266 118.697 1.00 13.38 113 PRO P N 1
ATOM 1787 C CA . PRO A 1 263 ? 101.684 114.703 118.392 1.00 10.40 113 PRO P CA 1
ATOM 1788 C C . PRO A 1 263 ? 102.015 114.997 116.936 1.00 19.12 113 PRO P C 1
ATOM 1789 O O . PRO A 1 263 ? 102.409 114.122 116.162 1.00 23.33 113 PRO P O 1
ATOM 1800 N N . ARG A 1 264 ? 101.837 116.266 116.563 1.00 19.54 114 ARG P N 1
ATOM 1801 C CA . ARG A 1 264 ? 102.329 116.741 115.275 1.00 8.89 114 ARG P CA 1
ATOM 1802 C C . ARG A 1 264 ? 103.836 116.532 115.175 1.00 10.60 114 ARG P C 1
ATOM 1803 O O . ARG A 1 264 ? 104.580 116.812 116.119 1.00 10.42 114 ARG P O 1
ATOM 1824 N N . ARG A 1 265 ? 104.276 116.042 114.014 1.00 21.30 115 ARG P N 1
ATOM 1825 C CA . ARG A 1 265 ? 105.641 115.605 113.763 1.00 12.45 115 ARG P CA 1
ATOM 1826 C C . ARG A 1 265 ? 106.217 116.268 112.517 1.00 10.80 115 ARG P C 1
ATOM 1827 O O . ARG A 1 265 ? 105.471 116.575 111.581 1.00 17.42 115 ARG P O 1
ATOM 1848 N N . PRO A 1 266 ? 107.534 116.518 112.471 1.00 13.67 116 PRO P N 1
ATOM 1849 C CA . PRO A 1 266 ? 108.118 117.152 111.279 1.00 11.53 116 PRO P CA 1
ATOM 1850 C C . PRO A 1 266 ? 108.027 116.260 110.047 1.00 16.58 116 PRO P C 1
ATOM 1851 O O . PRO A 1 266 ? 108.177 115.040 110.131 1.00 20.07 116 PRO P O 1
ATOM 1862 N N . ALA A 1 267 ? 107.791 116.886 108.894 1.00 10.01 117 ALA P N 1
ATOM 1863 C CA . ALA A 1 267 ? 107.867 116.192 107.613 1.00 9.35 117 ALA P CA 1
ATOM 1864 C C . ALA A 1 267 ? 109.320 116.155 107.149 1.00 16.26 117 ALA P C 1
ATOM 1865 O O . ALA A 1 267 ? 109.960 117.203 107.018 1.00 17.03 117 ALA P O 1
ATOM 1872 N N . ARG A 1 268 ? 109.834 114.949 106.892 1.00 15.64 118 ARG P N 1
ATOM 1873 C CA . ARG A 1 268 ? 111.249 114.711 106.589 1.00 14.38 118 ARG P CA 1
ATOM 1874 C C . ARG A 1 268 ? 111.345 113.746 105.407 1.00 8.18 118 ARG P C 1
ATOM 1875 O O . ARG A 1 268 ? 111.315 112.527 105.598 1.00 19.41 118 ARG P O 1
ATOM 1896 N N . PHE A 1 269 ? 111.447 114.303 104.193 1.00 12.47 119 PHE P N 1
ATOM 1897 C CA . PHE A 1 269 ? 111.485 113.531 102.955 1.00 12.32 119 PHE P CA 1
ATOM 1898 C C . PHE A 1 269 ? 112.604 113.922 101.994 1.00 17.61 119 PHE P C 1
ATOM 1899 O O . PHE A 1 269 ? 112.746 113.278 100.948 1.00 23.05 119 PHE P O 1
ATOM 1916 N N . ASP A 1 270 ? 113.399 114.949 102.310 1.00 12.24 120 ASP P N 1
ATOM 1917 C CA . ASP A 1 270 ? 114.327 115.504 101.327 1.00 4.48 120 ASP P CA 1
ATOM 1918 C C . ASP A 1 270 ? 115.555 114.630 101.087 1.00 11.08 120 ASP P C 1
ATOM 1919 O O . ASP A 1 270 ? 116.110 114.658 99.983 1.00 23.09 120 ASP P O 1
ATOM 1928 N N . ASN A 1 271 ? 115.987 113.841 102.084 1.00 12.40 121 ASN P N 1
ATOM 1929 C CA . ASN A 1 271 ? 117.339 113.280 102.102 1.00 10.39 121 ASN P CA 1
ATOM 1930 C C . ASN A 1 271 ? 117.362 111.847 102.630 1.00 18.49 121 ASN P C 1
ATOM 1931 O O . ASN A 1 271 ? 118.331 111.435 103.278 1.00 19.82 121 ASN P O 1
ATOM 1942 N N . ARG A 1 272 ? 116.309 111.073 102.367 1.00 21.35 122 ARG P N 1
ATOM 1943 C CA . ARG A 1 272 ? 116.213 109.690 102.841 1.00 23.09 122 ARG P CA 1
ATOM 1944 C C . ARG A 1 272 ? 116.995 108.752 101.914 1.00 23.80 122 ARG P C 1
ATOM 1945 O O . ARG A 1 272 ? 116.440 107.910 101.206 1.00 26.24 122 ARG P O 1
ATOM 1966 N N . ARG A 1 273 ? 118.317 108.934 101.915 1.00 21.66 123 ARG P N 1
ATOM 1967 C CA . ARG A 1 273 ? 119.190 108.186 101.015 1.00 17.24 123 ARG P CA 1
ATOM 1968 C C . ARG A 1 273 ? 119.124 106.691 101.303 1.00 14.17 123 ARG P C 1
ATOM 1969 O O . ARG A 1 273 ? 119.019 106.268 102.458 1.00 22.15 123 ARG P O 1
ATOM 1990 N N . ARG A 1 274 ? 119.185 105.894 100.237 1.00 20.95 124 ARG P N 1
ATOM 1991 C CA . ARG A 1 274 ? 119.260 104.439 100.313 1.00 15.41 124 ARG P CA 1
ATOM 1992 C C . ARG A 1 274 ? 120.667 103.954 99.986 1.00 24.97 124 ARG P C 1
ATOM 1993 O O . ARG A 1 274 ? 121.246 104.350 98.969 1.00 31.20 124 ARG P O 1
ATOM 2014 N N . LYS A 1 275 ? 121.200 103.086 100.845 1.00 22.71 125 LYS P N 1
ATOM 2015 C CA . LYS A 1 275 ? 122.591 102.653 100.796 1.00 21.08 125 LYS P CA 1
ATOM 2016 C C . LYS A 1 275 ? 122.672 101.267 100.165 1.00 29.23 125 LYS P C 1
ATOM 2017 O O . LYS A 1 275 ? 122.016 100.329 100.630 1.00 28.66 125 LYS P O 1
ATOM 2036 N N . GLY A 1 276 ? 123.477 101.143 99.113 1.00 35.41 126 GLY P N 1
ATOM 2037 C CA . GLY A 1 276 ? 123.532 99.926 98.329 1.00 30.87 126 GLY P CA 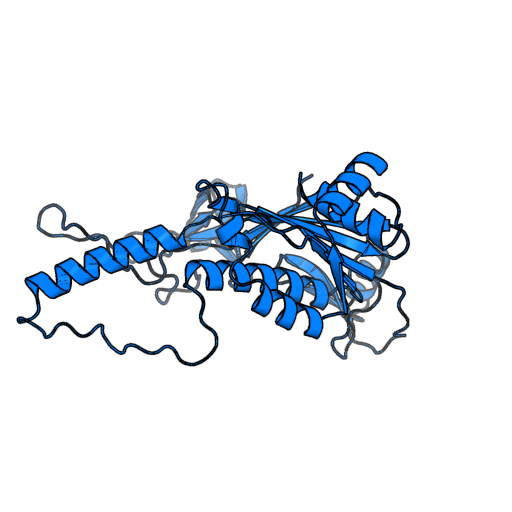1
ATOM 2038 C C . GLY A 1 276 ? 122.292 99.647 97.492 1.00 29.31 126 GLY P C 1
ATOM 2039 O O . GLY A 1 276 ? 121.365 100.449 97.375 1.00 28.85 126 GLY P O 1
ATOM 2043 N N . TYR A 1 277 ? 122.318 98.461 96.885 1.00 20.17 127 TYR P N 1
ATOM 2044 C CA . TYR A 1 277 ? 121.233 98.005 96.027 1.00 15.36 127 TYR P CA 1
ATOM 2045 C C . TYR A 1 277 ? 119.936 97.888 96.822 1.00 19.24 127 TYR P C 1
ATOM 2046 O O . TYR A 1 277 ? 119.930 97.411 97.960 1.00 24.81 127 TYR P O 1
ATOM 2064 N N . TRP A 1 278 ? 118.831 98.335 96.214 1.00 17.49 128 TRP P N 1
ATOM 2065 C CA . TRP A 1 278 ? 117.517 98.365 96.848 1.00 15.19 128 TRP P CA 1
ATOM 2066 C C . TRP A 1 278 ? 116.488 97.651 95.983 1.00 14.83 128 TRP P C 1
ATOM 2067 O O . TRP A 1 278 ? 116.525 97.750 94.753 1.00 17.25 128 TRP P O 1
ATOM 2088 N N . LEU A 1 279 ? 115.575 96.926 96.631 1.00 12.50 129 LEU P N 1
ATOM 2089 C CA . LEU A 1 279 ? 114.375 96.410 95.984 1.00 6.08 129 LEU P CA 1
ATOM 2090 C C . LEU A 1 279 ? 113.182 96.575 96.912 1.00 14.27 129 LEU P C 1
ATOM 2091 O O . LEU A 1 279 ? 113.307 96.469 98.134 1.00 21.10 129 LEU P O 1
ATOM 2107 N N . ALA A 1 280 ? 112.022 96.837 96.314 1.00 11.57 130 ALA P N 1
ATOM 2108 C CA . ALA A 1 280 ? 110.792 96.886 97.083 1.00 7.29 130 ALA P CA 1
ATOM 2109 C C . ALA A 1 280 ? 110.488 95.499 97.661 1.00 11.19 130 ALA P C 1
ATOM 2110 O O . ALA A 1 280 ? 110.853 94.487 97.054 1.00 8.00 130 ALA P O 1
ATOM 2117 N N . PRO A 1 281 ? 109.860 95.419 98.879 1.00 13.70 131 PRO P N 1
ATOM 2118 C CA . PRO A 1 281 ? 109.481 94.114 99.454 1.00 9.55 131 PRO P CA 1
ATOM 2119 C C . PRO A 1 281 ? 108.804 93.102 98.534 1.00 4.26 131 PRO P C 1
ATOM 2120 O O . PRO A 1 281 ? 109.075 91.905 98.648 1.00 10.57 131 PRO P O 1
ATOM 2131 N N . THR A 1 282 ? 107.933 93.549 97.625 1.00 0.30 132 THR P N 1
ATOM 2132 C CA . THR A 1 282 ? 107.330 92.625 96.666 1.00 5.95 132 THR P CA 1
ATOM 2133 C C . THR A 1 282 ? 108.376 92.030 95.724 1.00 16.66 132 THR P C 1
ATOM 2134 O O . THR A 1 282 ? 108.373 90.818 95.455 1.00 23.15 132 THR P O 1
ATOM 2145 N N . GLN A 1 283 ? 109.325 92.848 95.271 1.00 14.54 133 GLN P N 1
ATOM 2146 C CA . GLN A 1 283 ? 110.321 92.353 94.330 1.00 6.56 133 GLN P CA 1
ATOM 2147 C C . GLN A 1 283 ? 111.380 91.526 95.044 1.00 7.42 133 GLN P C 1
ATOM 2148 O O . GLN A 1 283 ? 111.862 90.529 94.498 1.00 20.44 133 GLN P O 1
ATOM 2162 N N . ARG A 1 284 ? 111.746 91.920 96.265 1.00 5.63 134 ARG P N 1
ATOM 2163 C CA . ARG A 1 284 ? 112.585 91.069 97.102 1.00 0.00 134 ARG P CA 1
ATOM 2164 C C . ARG A 1 284 ? 111.932 89.711 97.338 1.00 7.64 134 ARG P C 1
ATOM 2165 O O . ARG A 1 284 ? 112.593 88.672 97.237 1.00 15.92 134 ARG P O 1
ATOM 2186 N N . PHE A 1 285 ? 110.632 89.706 97.645 1.00 10.93 135 PHE P N 1
ATOM 2187 C CA . PHE A 1 285 ? 109.874 88.466 97.810 1.00 6.45 135 PHE P CA 1
ATOM 2188 C C . PHE A 1 285 ? 109.944 87.568 96.576 1.00 8.65 135 PHE P C 1
ATOM 2189 O O . PHE A 1 285 ? 110.271 86.377 96.680 1.00 16.69 135 PHE P O 1
ATOM 2206 N N . LYS A 1 286 ? 109.724 88.135 95.388 1.00 12.17 136 LYS P N 1
ATOM 2207 C CA . LYS A 1 286 ? 109.685 87.285 94.198 1.00 10.55 136 LYS P CA 1
ATOM 2208 C C . LYS A 1 286 ? 111.075 86.828 93.763 1.00 15.65 136 LYS P C 1
ATOM 2209 O O . LYS A 1 286 ? 111.254 85.662 93.373 1.00 22.95 136 LYS P O 1
ATOM 2228 N N . VAL A 1 287 ? 112.078 87.701 93.882 1.00 7.99 137 VAL P N 1
ATOM 2229 C CA . VAL A 1 287 ? 113.451 87.304 93.582 1.00 3.75 137 VAL P CA 1
ATOM 2230 C C . VAL A 1 287 ? 113.907 86.210 94.539 1.00 14.01 137 VAL P C 1
ATOM 2231 O O . VAL A 1 287 ? 114.508 85.216 94.120 1.00 21.00 137 VAL P O 1
ATOM 2244 N N . GLU A 1 288 ? 113.657 86.384 95.839 1.00 13.85 138 GLU P N 1
ATOM 2245 C CA . GLU A 1 288 ? 114.108 85.399 96.816 1.00 6.10 138 GLU P CA 1
ATOM 2246 C C . GLU A 1 288 ? 113.406 84.058 96.631 1.00 6.95 138 GLU P C 1
ATOM 2247 O O . GLU A 1 288 ? 114.041 83.004 96.761 1.00 12.49 138 GLU P O 1
ATOM 2259 N N . ALA A 1 289 ? 112.114 84.066 96.287 1.00 8.87 139 ALA P N 1
ATOM 2260 C CA . ALA A 1 289 ? 111.429 82.811 95.978 1.00 9.04 139 ALA P CA 1
ATOM 2261 C C . ALA A 1 289 ? 112.042 82.106 94.769 1.00 14.28 139 ALA P C 1
ATOM 2262 O O . ALA A 1 289 ? 112.329 80.898 94.818 1.00 20.60 139 ALA P O 1
ATOM 2269 N N . ARG A 1 290 ? 112.252 82.840 93.672 1.00 13.50 140 ARG P N 1
ATOM 2270 C CA . ARG A 1 290 ? 112.783 82.206 92.466 1.00 14.97 140 ARG P CA 1
ATOM 2271 C C . ARG A 1 290 ? 114.212 81.710 92.675 1.00 7.00 140 ARG P C 1
ATOM 2272 O O . ARG A 1 290 ? 114.578 80.614 92.216 1.00 13.25 140 ARG P O 1
ATOM 2293 N N . LEU A 1 291 ? 115.017 82.484 93.405 1.00 5.92 141 LEU P N 1
ATOM 2294 C CA . LEU A 1 291 ? 116.359 82.045 93.764 1.00 8.28 141 LEU P CA 1
ATOM 2295 C C . LEU A 1 291 ? 116.327 80.783 94.611 1.00 9.84 141 LEU P C 1
ATOM 2296 O O . LEU A 1 291 ? 117.156 79.891 94.419 1.00 13.28 141 LEU P O 1
ATOM 2312 N N . LYS A 1 292 ? 115.440 80.719 95.609 1.00 10.36 142 LYS P N 1
ATOM 2313 C CA . LYS A 1 292 ? 115.367 79.509 96.425 1.00 8.18 142 LYS P CA 1
ATOM 2314 C C . LYS A 1 292 ? 115.000 78.287 95.591 1.00 8.07 142 LYS P C 1
ATOM 2315 O O . LYS A 1 292 ? 115.574 77.211 95.787 1.00 19.26 142 LYS P O 1
ATOM 2334 N N . VAL A 1 293 ? 114.032 78.423 94.679 1.00 4.65 143 VAL P N 1
ATOM 2335 C CA . VAL A 1 293 ? 113.685 77.310 93.787 1.00 4.38 143 VAL P CA 1
ATOM 2336 C C . VAL A 1 293 ? 114.907 76.838 92.999 1.00 8.46 143 VAL P C 1
ATOM 2337 O O . VAL A 1 293 ? 115.228 75.639 92.970 1.00 8.20 143 VAL P O 1
ATOM 2350 N N . VAL A 1 294 ? 115.623 77.777 92.375 1.00 11.81 144 VAL P N 1
ATOM 2351 C CA . VAL A 1 294 ? 116.784 77.407 91.565 1.00 5.73 144 VAL P CA 1
ATOM 2352 C C . VAL A 1 294 ? 117.870 76.782 92.437 1.00 15.15 144 VAL P C 1
ATOM 2353 O O . VAL A 1 294 ? 118.461 75.753 92.086 1.00 19.84 144 VAL P O 1
ATOM 2366 N N . ARG A 1 295 ? 118.151 77.403 93.578 1.00 17.93 145 ARG P N 1
ATOM 2367 C CA . ARG A 1 295 ? 119.210 76.949 94.470 1.00 5.94 145 ARG P CA 1
ATOM 2368 C C . ARG A 1 295 ? 118.932 75.561 95.039 1.00 5.67 145 ARG P C 1
ATOM 2369 O O . ARG A 1 295 ? 119.862 74.766 95.220 1.00 16.81 145 ARG P O 1
ATOM 2390 N N . GLU A 1 296 ? 117.665 75.245 95.325 1.00 8.95 146 GLU P N 1
ATOM 2391 C CA . GLU A 1 296 ? 117.317 73.897 95.765 1.00 9.46 146 GLU P CA 1
ATOM 2392 C C . GLU A 1 296 ? 117.279 72.877 94.634 1.00 8.68 146 GLU P C 1
ATOM 2393 O O . GLU A 1 296 ? 117.438 71.682 94.907 1.00 11.27 146 GLU P O 1
ATOM 2405 N N . LEU A 1 297 ? 117.080 73.295 93.379 1.00 10.22 147 LEU P N 1
ATOM 2406 C CA . LEU A 1 297 ? 117.237 72.340 92.278 1.00 6.39 147 LEU P CA 1
ATOM 2407 C C . LEU A 1 297 ? 118.708 72.016 92.029 1.00 15.43 147 LEU P C 1
ATOM 2408 O O . LEU A 1 297 ? 119.078 70.847 91.868 1.00 20.42 147 LEU P O 1
ATOM 2424 N N . CYS A 1 298 ? 119.566 73.039 91.991 1.00 17.50 148 CYS P N 1
ATOM 2425 C CA . CYS A 1 298 ? 121.010 72.848 91.860 1.00 13.37 148 CYS P CA 1
ATOM 2426 C C . CYS A 1 298 ? 121.644 72.099 93.032 1.00 12.40 148 CYS P C 1
ATOM 2427 O O . CYS A 1 298 ? 122.805 71.691 92.925 1.00 19.82 148 CYS P O 1
ATOM 2435 N N . ARG A 1 299 ? 120.923 71.914 94.140 1.00 12.52 149 ARG P N 1
ATOM 2436 C CA . ARG A 1 299 ? 121.442 71.151 95.271 1.00 10.46 149 ARG P CA 1
ATOM 2437 C C . ARG A 1 299 ? 121.512 69.654 94.986 1.00 14.17 149 ARG P C 1
ATOM 2438 O O . ARG A 1 299 ? 122.447 68.993 95.455 1.00 20.75 149 ARG P O 1
ATOM 2459 N N . ILE A 1 300 ? 120.566 69.114 94.218 1.00 17.33 150 ILE P N 1
ATOM 2460 C CA . ILE A 1 300 ? 120.433 67.671 94.039 1.00 8.55 150 ILE P CA 1
ATOM 2461 C C . ILE A 1 300 ? 120.706 67.200 92.614 1.00 14.03 150 ILE P C 1
ATOM 2462 O O . ILE A 1 300 ? 120.964 66.000 92.425 1.00 22.91 150 ILE P O 1
ATOM 2478 N N . TYR A 1 301 ? 120.660 68.089 91.600 1.00 14.07 151 TYR P N 1
ATOM 2479 C CA . TYR A 1 301 ? 121.047 67.792 90.226 1.00 19.40 151 TYR P CA 1
ATOM 2480 C C . TYR A 1 301 ? 122.397 68.429 89.897 1.00 17.78 151 TYR P C 1
ATOM 2481 O O . TYR A 1 301 ? 122.687 69.527 90.386 1.00 18.35 151 TYR P O 1
ATOM 2499 N N . PRO A 1 302 ? 123.283 67.770 89.055 1.00 15.78 152 PRO P N 1
ATOM 2500 C CA . PRO A 1 302 ? 124.576 68.359 88.692 1.00 18.23 152 PRO P CA 1
ATOM 2501 C C . PRO A 1 302 ? 124.465 69.431 87.601 1.00 28.02 152 PRO P C 1
ATOM 2502 O O . PRO A 1 302 ? 125.076 69.329 86.536 1.00 31.84 152 PRO P O 1
ATOM 2513 N N . VAL A 1 303 ? 123.631 70.446 87.858 1.00 28.59 153 VAL P N 1
ATOM 2514 C CA . VAL A 1 303 ? 123.407 71.526 86.901 1.00 22.06 153 VAL P CA 1
ATOM 2515 C C . VAL A 1 303 ? 124.720 72.230 86.585 1.00 29.95 153 VAL P C 1
ATOM 2516 O O . VAL A 1 303 ? 125.459 72.647 87.487 1.00 36.24 153 VAL P O 1
ATOM 2529 N N . GLN A 1 304 ? 125.014 72.356 85.285 1.00 33.71 154 GLN P N 1
ATOM 2530 C CA . GLN A 1 304 ? 126.175 73.076 84.777 1.00 31.55 154 GLN P CA 1
ATOM 2531 C C . GLN A 1 304 ? 125.817 74.342 84.011 1.00 33.24 154 GLN P C 1
ATOM 2532 O O . GLN A 1 304 ? 126.678 75.218 83.875 1.00 38.11 154 GLN P O 1
ATOM 2546 N N . LEU A 1 305 ? 124.584 74.460 83.509 1.00 29.63 155 LEU P N 1
ATOM 2547 C CA . LEU A 1 305 ? 124.160 75.583 82.678 1.00 26.84 155 LEU P CA 1
ATOM 2548 C C . LEU A 1 305 ? 122.770 76.035 83.107 1.00 27.69 155 LEU P C 1
ATOM 2549 O O . LEU A 1 305 ? 121.884 75.199 83.311 1.00 29.33 155 LEU P O 1
ATOM 2565 N N . ILE A 1 306 ? 122.589 77.351 83.247 1.00 24.20 156 ILE P N 1
ATOM 2566 C CA . ILE A 1 306 ? 121.288 77.975 83.495 1.00 25.19 156 ILE P CA 1
ATOM 2567 C C . ILE A 1 306 ? 120.879 78.737 82.237 1.00 29.30 156 ILE P C 1
ATOM 2568 O O . ILE A 1 306 ? 121.687 79.476 81.662 1.00 29.07 156 ILE P O 1
ATOM 2584 N N . VAL A 1 307 ? 119.628 78.546 81.815 1.00 28.00 157 VAL P N 1
ATOM 2585 C CA . VAL A 1 307 ? 119.055 79.173 80.623 1.00 17.86 157 VAL P CA 1
ATOM 2586 C C . VAL A 1 307 ? 117.838 79.988 81.056 1.00 19.38 157 VAL P C 1
ATOM 2587 O O . VAL A 1 307 ? 116.944 79.458 81.723 1.00 32.27 157 VAL P O 1
ATOM 2600 N N . THR A 1 308 ? 117.807 81.275 80.701 1.00 15.59 158 THR P N 1
ATOM 2601 C CA . THR A 1 308 ? 116.669 82.119 81.055 1.00 26.26 158 THR P CA 1
ATOM 2602 C C . THR A 1 308 ? 116.415 83.165 79.976 1.00 29.04 158 THR P C 1
ATOM 2603 O O . THR A 1 308 ? 117.357 83.731 79.415 1.00 35.29 158 THR P O 1
ATOM 2614 N N . GLU A 1 309 ? 115.134 83.417 79.700 1.00 28.32 159 GLU P N 1
ATOM 2615 C CA . GLU A 1 309 ? 114.745 84.482 78.781 1.00 32.90 159 GLU P CA 1
ATOM 2616 C C . GLU A 1 309 ? 114.935 85.859 79.421 1.00 35.89 159 GLU P C 1
ATOM 2617 O O . GLU A 1 309 ? 114.554 86.076 80.575 1.00 38.06 159 GLU P O 1
ATOM 2629 N N . ASP A 1 310 ? 115.535 86.785 78.665 1.00 34.99 160 ASP P N 1
ATOM 2630 C CA . ASP A 1 310 ? 115.836 88.143 79.135 1.00 34.31 160 ASP P CA 1
ATOM 2631 C C . ASP A 1 310 ? 114.711 89.102 78.742 1.00 37.31 160 ASP P C 1
ATOM 2632 O O . ASP A 1 310 ? 114.753 89.772 77.707 1.00 39.68 160 ASP P O 1
ATOM 2641 N N . VAL A 1 311 ? 113.673 89.137 79.584 1.00 37.21 161 VAL P N 1
ATOM 2642 C CA . VAL A 1 311 ? 112.465 89.911 79.297 1.00 32.39 161 VAL P CA 1
ATOM 2643 C C . VAL A 1 311 ? 112.775 91.398 79.126 1.00 35.65 161 VAL P C 1
ATOM 2644 O O . VAL A 1 311 ? 113.573 91.982 79.870 1.00 33.29 161 VAL P O 1
ATOM 2657 N N . ARG A 1 312 ? 112.131 92.013 78.129 1.00 43.75 162 ARG P N 1
ATOM 2658 C CA . ARG A 1 312 ? 112.321 93.413 77.760 1.00 36.96 162 ARG P CA 1
ATOM 2659 C C . ARG A 1 312 ? 110.972 94.004 77.377 1.00 35.96 162 ARG P C 1
ATOM 2660 O O . ARG A 1 312 ? 110.135 93.310 76.793 1.00 39.47 162 ARG P O 1
ATOM 2681 N N . PHE A 1 313 ? 110.753 95.278 77.714 1.00 39.12 163 PHE P N 1
ATOM 2682 C CA . PHE A 1 313 ? 109.541 95.972 77.291 1.00 37.11 163 PHE P CA 1
ATOM 2683 C C . PHE A 1 313 ? 109.814 97.459 77.098 1.00 37.72 163 PHE P C 1
ATOM 2684 O O . PHE A 1 313 ? 110.572 98.067 77.858 1.00 36.83 163 PHE P O 1
ATOM 2701 N N . ASN A 1 314 ? 109.180 98.031 76.071 1.00 37.76 164 ASN P N 1
ATOM 2702 C CA . ASN A 1 314 ? 109.353 99.437 75.688 1.00 39.14 164 ASN P CA 1
ATOM 2703 C C . ASN A 1 314 ? 108.353 100.316 76.448 1.00 41.32 164 ASN P C 1
ATOM 2704 O O . ASN A 1 314 ? 107.328 100.754 75.920 1.00 40.81 164 ASN P O 1
ATOM 2715 N N . HIS A 1 315 ? 108.661 100.550 77.729 1.00 39.86 165 HIS P N 1
ATOM 2716 C CA . HIS A 1 315 ? 107.786 101.362 78.577 1.00 39.68 165 HIS P CA 1
ATOM 2717 C C . HIS A 1 315 ? 107.597 102.779 78.043 1.00 37.47 165 HIS P C 1
ATOM 2718 O O . HIS A 1 315 ? 106.519 103.363 78.206 1.00 38.71 165 HIS P O 1
ATOM 2732 N N . ALA A 1 316 ? 108.623 103.348 77.406 1.00 32.44 166 ALA P N 1
ATOM 2733 C CA . ALA A 1 316 ? 108.515 104.695 76.852 1.00 38.79 166 ALA P CA 1
ATOM 2734 C C . ALA A 1 316 ? 107.467 104.824 75.751 1.00 42.66 166 ALA P C 1
ATOM 2735 O O . ALA A 1 316 ? 107.040 105.948 75.464 1.00 44.14 166 ALA P O 1
ATOM 2742 N N . ARG A 1 317 ? 107.043 103.713 75.135 1.00 51.67 167 ARG P N 1
ATOM 2743 C CA . ARG A 1 317 ? 106.059 103.725 74.057 1.00 46.03 167 ARG P CA 1
ATOM 2744 C C . ARG A 1 317 ? 104.743 103.033 74.388 1.00 47.36 167 ARG P C 1
ATOM 2745 O O . ARG A 1 317 ? 103.828 103.069 73.557 1.00 50.14 167 ARG P O 1
ATOM 2749 N N . ASP A 1 318 ? 104.610 102.407 75.558 1.00 55.09 168 ASP P N 1
ATOM 2750 C CA . ASP A 1 318 ? 103.331 101.829 75.965 1.00 55.91 168 ASP P CA 1
ATOM 2751 C C . ASP A 1 318 ? 103.223 101.837 77.482 1.00 54.43 168 ASP P C 1
ATOM 2752 O O . ASP A 1 318 ? 104.080 101.280 78.174 1.00 55.53 168 ASP P O 1
ATOM 2761 N N . ARG A 1 319 ? 102.164 102.474 77.988 1.00 46.48 169 ARG P N 1
ATOM 2762 C CA . ARG A 1 319 ? 101.985 102.717 79.416 1.00 47.21 169 ARG P CA 1
ATOM 2763 C C . ARG A 1 319 ? 101.506 101.494 80.199 1.00 50.97 169 ARG P C 1
ATOM 2764 O O . ARG A 1 319 ? 101.627 101.484 81.429 1.00 48.02 169 ARG P O 1
ATOM 2785 N N . ASN A 1 320 ? 100.972 100.470 79.529 1.00 45.60 170 ASN P N 1
ATOM 2786 C CA . ASN A 1 320 ? 100.277 99.364 80.192 1.00 42.78 170 ASN P CA 1
ATOM 2787 C C . ASN A 1 320 ? 101.196 98.327 80.840 1.00 43.88 170 ASN P C 1
ATOM 2788 O O . ASN A 1 320 ? 100.690 97.353 81.407 1.00 49.15 170 ASN P O 1
ATOM 2799 N N . GLY A 1 321 ? 102.512 98.498 80.777 1.00 37.75 171 GLY P N 1
ATOM 2800 C CA . GLY A 1 321 ? 103.472 97.420 80.959 1.00 34.58 171 GLY P CA 1
ATOM 2801 C C . GLY A 1 321 ? 103.687 96.820 82.341 1.00 29.73 171 GLY P C 1
ATOM 2802 O O . GLY A 1 321 ? 104.800 96.355 82.603 1.00 29.11 171 GLY P O 1
ATOM 2806 N N . LYS A 1 322 ? 102.688 96.869 83.237 1.00 31.76 172 LYS P N 1
ATOM 2807 C CA . LYS A 1 322 ? 102.843 96.378 84.613 1.00 29.81 172 LYS P CA 1
ATOM 2808 C C . LYS A 1 322 ? 103.419 94.965 84.700 1.00 31.73 172 LYS P C 1
ATOM 2809 O O . LYS A 1 322 ? 104.406 94.733 85.405 1.00 33.37 172 LYS P O 1
ATOM 2828 N N . TYR A 1 323 ? 102.834 94.010 83.980 1.00 35.15 173 TYR P N 1
ATOM 2829 C CA . TYR A 1 323 ? 103.272 92.618 84.088 1.00 29.25 173 TYR P CA 1
ATOM 2830 C C . TYR A 1 323 ? 104.626 92.329 83.440 1.00 32.19 173 TYR P C 1
ATOM 2831 O O . TYR A 1 323 ? 105.023 91.158 83.412 1.00 36.59 173 TYR P O 1
ATOM 2849 N N . PHE A 1 324 ? 105.334 93.335 82.928 1.00 27.14 174 PHE P N 1
ATOM 2850 C CA . PHE A 1 324 ? 106.755 93.245 82.615 1.00 25.75 174 PHE P CA 1
ATOM 2851 C C . PHE A 1 324 ? 107.628 93.901 83.677 1.00 23.11 174 PHE P C 1
ATOM 2852 O O . PHE A 1 324 ? 108.713 93.394 83.974 1.00 24.44 174 PHE P O 1
ATOM 2869 N N . SER A 1 325 ? 107.182 95.028 84.242 1.00 25.83 175 SER P N 1
ATOM 2870 C CA . SER A 1 325 ? 107.943 95.704 85.293 1.00 18.73 175 SER P CA 1
ATOM 2871 C C . SER A 1 325 ? 108.186 94.803 86.500 1.00 16.94 175 SER P C 1
ATOM 2872 O O . SER A 1 325 ? 109.275 94.825 87.086 1.00 21.84 175 SER P O 1
ATOM 2880 N N . THR A 1 326 ? 107.192 94.001 86.889 1.00 21.03 176 THR P N 1
ATOM 2881 C CA . THR A 1 326 ? 107.351 93.133 88.053 1.00 22.41 176 THR P CA 1
ATOM 2882 C C . THR A 1 326 ? 108.378 92.023 87.852 1.00 19.69 176 THR P C 1
ATOM 2883 O O . THR A 1 326 ? 108.802 91.428 88.850 1.00 23.38 176 THR P O 1
ATOM 2894 N N . VAL A 1 327 ? 108.786 91.740 86.612 1.00 21.10 177 VAL P N 1
ATOM 2895 C CA . VAL A 1 327 ? 109.793 90.728 86.327 1.00 22.84 177 VAL P CA 1
ATOM 2896 C C . VAL A 1 327 ? 111.116 91.340 85.870 1.00 16.54 177 VAL P C 1
ATOM 2897 O O . VAL A 1 327 ? 112.174 90.753 86.125 1.00 20.92 177 VAL P O 1
ATOM 2910 N N . GLU A 1 328 ? 111.088 92.491 85.197 1.00 12.50 178 GLU P N 1
ATOM 2911 C CA . GLU A 1 328 ? 112.323 93.206 84.885 1.00 21.23 178 GLU P CA 1
ATOM 2912 C C . GLU A 1 328 ? 113.048 93.651 86.151 1.00 21.39 178 GLU P C 1
ATOM 2913 O O . GLU A 1 328 ? 114.268 93.496 86.268 1.00 25.04 178 GLU P O 1
ATOM 2925 N N . ILE A 1 329 ? 112.311 94.208 87.111 1.00 14.03 179 ILE P N 1
ATOM 2926 C CA . ILE A 1 329 ? 112.926 94.778 88.307 1.00 14.39 179 ILE P CA 1
ATOM 2927 C C . ILE A 1 329 ? 113.484 93.656 89.173 1.00 17.25 179 ILE P C 1
ATOM 2928 O O . ILE A 1 329 ? 112.782 92.689 89.497 1.00 22.22 179 ILE P O 1
ATOM 2944 N N . GLY A 1 330 ? 114.761 93.783 89.545 1.00 20.14 180 GLY P N 1
ATOM 2945 C CA . GLY A 1 330 ? 115.466 92.778 90.315 1.00 12.21 180 GLY P CA 1
ATOM 2946 C C . GLY A 1 330 ? 116.265 91.780 89.504 1.00 15.26 180 GLY P C 1
ATOM 2947 O O . GLY A 1 330 ? 116.859 90.867 90.092 1.00 18.73 180 GLY P O 1
ATOM 2951 N N . LYS A 1 331 ? 116.298 91.919 88.178 1.00 19.89 181 LYS P N 1
ATOM 2952 C CA . LYS A 1 331 ? 116.985 90.942 87.339 1.00 18.00 181 LYS P CA 1
ATOM 2953 C C . LYS A 1 331 ? 118.492 90.918 87.583 1.00 16.89 181 LYS P C 1
ATOM 2954 O O . LYS A 1 331 ? 119.119 89.863 87.458 1.00 25.88 181 LYS P O 1
ATOM 2973 N N . THR A 1 332 ? 119.105 92.066 87.888 1.00 15.98 182 THR P N 1
ATOM 2974 C CA . THR A 1 332 ? 120.554 92.074 88.093 1.00 13.58 182 THR P CA 1
ATOM 2975 C C . THR A 1 332 ? 120.964 91.272 89.324 1.00 16.25 182 THR P C 1
ATOM 2976 O O . THR A 1 332 ? 121.952 90.530 89.281 1.00 17.27 182 THR P O 1
ATOM 2987 N N . LEU A 1 333 ? 120.201 91.374 90.415 1.00 21.54 183 LEU P N 1
ATOM 2988 C CA . LEU A 1 333 ? 120.457 90.537 91.586 1.00 13.68 183 LEU P CA 1
ATOM 2989 C C . LEU A 1 333 ? 120.265 89.059 91.268 1.00 10.67 183 LEU P C 1
ATOM 2990 O O . LEU A 1 333 ? 121.057 88.211 91.706 1.00 20.95 183 LEU P O 1
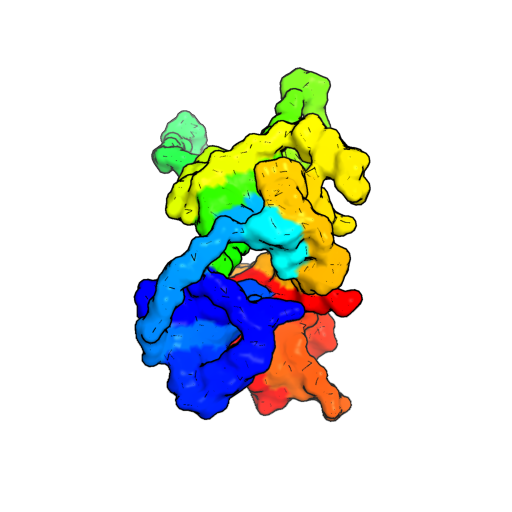ATOM 3006 N N . THR A 1 334 ? 119.217 88.734 90.509 1.00 16.73 184 THR P N 1
ATOM 3007 C CA . THR A 1 334 ? 118.975 87.353 90.099 1.00 12.22 184 THR P CA 1
ATOM 3008 C C . THR A 1 334 ? 120.151 86.806 89.295 1.00 13.16 184 THR P C 1
ATOM 3009 O O . THR A 1 334 ? 120.679 85.729 89.596 1.00 24.58 184 THR P O 1
ATOM 3020 N N . TYR A 1 335 ? 120.563 87.537 88.258 1.00 12.21 185 TYR P N 1
ATOM 3021 C CA . TYR A 1 335 ? 121.657 87.092 87.400 1.00 10.24 185 TYR P CA 1
ATOM 3022 C C . TYR A 1 335 ? 122.965 86.978 88.175 1.00 13.10 185 TYR P C 1
ATOM 3023 O O . TYR A 1 335 ? 123.747 86.049 87.943 1.00 24.96 185 TYR P O 1
ATOM 3041 N N . ARG A 1 336 ? 123.238 87.933 89.072 1.00 20.79 186 ARG P N 1
ATOM 3042 C CA . ARG A 1 336 ? 124.389 87.825 89.965 1.00 24.82 186 ARG P CA 1
ATOM 3043 C C . ARG A 1 336 ? 124.348 86.528 90.767 1.00 19.06 186 ARG P C 1
ATOM 3044 O O . ARG A 1 336 ? 125.344 85.801 90.851 1.00 18.41 186 ARG P O 1
ATOM 3065 N N . GLU A 1 337 ? 123.195 86.223 91.363 1.00 19.19 187 GLU P N 1
ATOM 3066 C CA . GLU A 1 337 ? 123.076 85.020 92.182 1.00 19.69 187 GLU P CA 1
ATOM 3067 C C . GLU A 1 337 ? 123.079 83.743 91.342 1.00 18.88 187 GLU P C 1
ATOM 3068 O O . GLU A 1 337 ? 123.579 82.706 91.795 1.00 27.10 187 GLU P O 1
ATOM 3080 N N . TYR A 1 338 ? 122.505 83.783 90.134 1.00 20.09 188 TYR P N 1
ATOM 3081 C CA . TYR A 1 338 ? 122.561 82.622 89.242 1.00 12.84 188 TYR P CA 1
ATOM 3082 C C . TYR A 1 338 ? 123.995 82.227 88.903 1.00 19.42 188 TYR P C 1
ATOM 3083 O O . TYR A 1 338 ? 124.355 81.047 88.981 1.00 33.26 188 TYR P O 1
ATOM 3101 N N . ARG A 1 339 ? 124.827 83.197 88.509 1.00 15.44 189 ARG P N 1
ATOM 3102 C CA . ARG A 1 339 ? 126.183 82.884 88.060 1.00 18.86 189 ARG P CA 1
ATOM 3103 C C . ARG A 1 339 ? 127.046 82.241 89.139 1.00 21.33 189 ARG P C 1
ATOM 3104 O O . ARG A 1 339 ? 128.025 81.564 88.807 1.00 24.24 189 ARG P O 1
ATOM 3125 N N . LYS A 1 340 ? 126.711 82.425 90.415 1.00 20.81 190 LYS P N 1
ATOM 3126 C CA . LYS A 1 340 ? 127.414 81.698 91.465 1.00 20.97 190 LYS P CA 1
ATOM 3127 C C . LYS A 1 340 ? 127.105 80.207 91.425 1.00 25.30 190 LYS P C 1
ATOM 3128 O O . LYS A 1 340 ? 127.941 79.394 91.836 1.00 28.97 190 LYS P O 1
ATOM 3147 N N . LEU A 1 341 ? 125.923 79.830 90.931 1.00 25.24 191 LEU P N 1
ATOM 3148 C CA . LEU A 1 341 ? 125.533 78.425 90.887 1.00 21.32 191 LEU P CA 1
ATOM 3149 C C . LEU A 1 341 ? 126.070 77.726 89.641 1.00 19.75 191 LEU P C 1
ATOM 3150 O O . LEU A 1 341 ? 126.599 76.613 89.726 1.00 23.73 191 LEU P O 1
ATOM 3166 N N . ALA A 1 342 ? 125.934 78.355 88.476 1.00 21.70 192 ALA P N 1
ATOM 3167 C CA . ALA A 1 342 ? 126.320 77.728 87.218 1.00 32.17 192 ALA P CA 1
ATOM 3168 C C . ALA A 1 342 ? 126.485 78.808 86.158 1.00 29.06 192 ALA P C 1
ATOM 3169 O O . ALA A 1 342 ? 126.074 79.955 86.345 1.00 24.74 192 ALA P O 1
ATOM 3176 N N . GLU A 1 343 ? 127.092 78.425 85.035 1.00 30.47 193 GLU P N 1
ATOM 3177 C CA . GLU A 1 343 ? 127.206 79.335 83.902 1.00 32.81 193 GLU P CA 1
ATOM 3178 C C . GLU A 1 343 ? 125.821 79.687 83.366 1.00 35.42 193 GLU P C 1
ATOM 3179 O O . GLU A 1 343 ? 124.939 78.830 83.268 1.00 35.24 193 GLU P O 1
ATOM 3191 N N . LEU A 1 344 ? 125.643 80.960 83.013 1.00 28.55 194 LEU P N 1
ATOM 3192 C CA . LEU A 1 344 ? 124.363 81.514 82.584 1.00 25.31 194 LEU P CA 1
ATOM 3193 C C . LEU A 1 344 ? 124.376 81.783 81.083 1.00 25.84 194 LEU P C 1
ATOM 3194 O O . LEU A 1 344 ? 125.327 82.377 80.565 1.00 27.69 194 LEU P O 1
ATOM 3210 N N . ARG A 1 345 ? 123.322 81.338 80.392 1.00 24.20 195 ARG P N 1
ATOM 3211 C CA . ARG A 1 345 ? 123.031 81.722 79.009 1.00 22.60 195 ARG P CA 1
ATOM 3212 C C . ARG A 1 345 ? 121.694 82.458 79.001 1.00 23.14 195 ARG P C 1
ATOM 3213 O O . ARG A 1 345 ? 120.648 81.854 79.256 1.00 32.84 195 ARG P O 1
ATOM 3234 N N . LEU A 1 346 ? 121.727 83.753 78.698 1.00 31.47 196 LEU P N 1
ATOM 3235 C CA . LEU A 1 346 ? 120.510 84.521 78.469 1.00 25.54 196 LEU P CA 1
ATOM 3236 C C . LEU A 1 346 ? 119.976 84.290 77.056 1.00 29.09 196 LEU P C 1
ATOM 3237 O O . LEU A 1 346 ? 120.734 84.040 76.114 1.00 35.51 196 LEU P O 1
ATOM 3253 N N . VAL A 1 347 ? 118.650 84.381 76.923 1.00 33.08 197 VAL P N 1
ATOM 3254 C CA . VAL A 1 347 ? 117.923 84.045 75.701 1.00 32.44 197 VAL P CA 1
ATOM 3255 C C . VAL A 1 347 ? 116.973 85.188 75.365 1.00 40.59 197 VAL P C 1
ATOM 3256 O O . VAL A 1 347 ? 116.365 85.784 76.260 1.00 43.41 197 VAL P O 1
ATOM 3269 N N . GLU A 1 348 ? 116.885 85.527 74.081 1.00 49.37 198 GLU P N 1
ATOM 3270 C CA . GLU A 1 348 ? 115.943 86.545 73.641 1.00 50.89 198 GLU P CA 1
ATOM 3271 C C . GLU A 1 348 ? 114.529 85.966 73.566 1.00 51.33 198 GLU P C 1
ATOM 3272 O O . GLU A 1 348 ? 114.329 84.754 73.445 1.00 49.29 198 GLU P O 1
ATOM 3284 N N . VAL A 1 349 ? 113.539 86.860 73.643 1.00 50.26 199 VAL P N 1
ATOM 3285 C CA . VAL A 1 349 ? 112.141 86.450 73.508 1.00 47.39 199 VAL P CA 1
ATOM 3286 C C . VAL A 1 349 ? 111.884 85.890 72.113 1.00 52.08 199 VAL P C 1
ATOM 3287 O O . VAL A 1 349 ? 111.151 84.906 71.944 1.00 50.41 199 VAL P O 1
ATOM 3300 N N . SER A 1 350 ? 112.473 86.515 71.092 1.00 49.64 200 SER P N 1
ATOM 3301 C CA . SER A 1 350 ? 112.359 86.004 69.729 1.00 45.29 200 SER P CA 1
ATOM 3302 C C . SER A 1 350 ? 112.954 84.606 69.593 1.00 49.88 200 SER P C 1
ATOM 3303 O O . SER A 1 350 ? 112.392 83.754 68.895 1.00 50.35 200 SER P O 1
ATOM 3311 N N . GLU A 1 351 ? 114.102 84.359 70.225 1.00 50.10 201 GLU P N 1
ATOM 3312 C CA . GLU A 1 351 ? 114.682 83.019 70.206 1.00 46.46 201 GLU P CA 1
ATOM 3313 C C . GLU A 1 351 ? 113.775 82.005 70.894 1.00 48.81 201 GLU P C 1
ATOM 3314 O O . GLU A 1 351 ? 113.645 80.863 70.432 1.00 54.97 201 GLU P O 1
ATOM 3326 N N . THR A 1 352 ? 113.134 82.405 71.994 1.00 46.75 202 THR P N 1
ATOM 3327 C CA . THR A 1 352 ? 112.153 81.543 72.648 1.00 45.73 202 THR P CA 1
ATOM 3328 C C . THR A 1 352 ? 110.999 81.212 71.708 1.00 50.71 202 THR P C 1
ATOM 3329 O O . THR A 1 352 ? 110.575 80.055 71.615 1.00 46.82 202 THR P O 1
ATOM 3340 N N . ASP A 1 353 ? 110.470 82.224 71.015 1.00 54.85 203 ASP P N 1
ATOM 3341 C CA . ASP A 1 353 ? 109.390 81.996 70.055 1.00 52.37 203 ASP P CA 1
ATOM 3342 C C . ASP A 1 353 ? 109.823 81.041 68.947 1.00 51.87 203 ASP P C 1
ATOM 3343 O O . ASP A 1 353 ? 109.082 80.122 68.576 1.00 51.91 203 ASP P O 1
ATOM 3352 N N . ALA A 1 354 ? 111.008 81.275 68.380 1.00 47.98 204 ALA P N 1
ATOM 3353 C CA . ALA A 1 354 ? 111.511 80.437 67.295 1.00 47.64 204 ALA P CA 1
ATOM 3354 C C . ALA A 1 354 ? 111.681 78.988 67.735 1.00 48.33 204 ALA P C 1
ATOM 3355 O O . ALA A 1 354 ? 111.288 78.061 67.018 1.00 48.90 204 ALA P O 1
ATOM 3362 N N . TRP A 1 355 ? 112.267 78.770 68.915 1.00 48.29 205 TRP P N 1
ATOM 3363 C CA . TRP A 1 355 ? 112.430 77.406 69.412 1.00 45.45 205 TRP P CA 1
ATOM 3364 C C . TRP A 1 355 ? 111.093 76.752 69.748 1.00 48.63 205 TRP P C 1
ATOM 3365 O O . TRP A 1 355 ? 110.914 75.552 69.509 1.00 48.63 205 TRP P O 1
ATOM 3386 N N . ARG A 1 356 ? 110.151 77.506 70.319 1.00 48.34 206 ARG P N 1
ATOM 3387 C CA . ARG A 1 356 ? 108.819 76.965 70.577 1.00 47.52 206 ARG P CA 1
ATOM 3388 C C . ARG A 1 356 ? 108.133 76.527 69.288 1.00 46.28 206 ARG P C 1
ATOM 3389 O O . ARG A 1 356 ? 107.549 75.440 69.221 1.00 47.59 206 ARG P O 1
ATOM 3393 N N . GLU A 1 357 ? 108.191 77.364 68.250 1.00 57.09 207 GLU P N 1
ATOM 3394 C CA . GLU A 1 357 ? 107.586 76.995 66.974 1.00 59.51 207 GLU P CA 1
ATOM 3395 C C . GLU A 1 357 ? 108.322 75.842 66.299 1.00 56.84 207 GLU P C 1
ATOM 3396 O O . GLU A 1 357 ? 107.692 75.027 65.617 1.00 52.19 207 GLU P O 1
ATOM 3408 N N . ARG A 1 358 ? 109.644 75.759 66.467 1.00 52.24 208 ARG P N 1
ATOM 3409 C CA . ARG A 1 358 ? 110.396 74.636 65.913 1.00 51.05 208 ARG P CA 1
ATOM 3410 C C . ARG A 1 358 ? 109.969 73.312 66.538 1.00 54.70 208 ARG P C 1
ATOM 3411 O O . ARG A 1 358 ? 109.637 72.357 65.826 1.00 56.52 208 ARG P O 1
ATOM 3432 N N . PHE A 1 359 ? 109.957 73.240 67.869 1.00 49.42 209 PHE P N 1
ATOM 3433 C CA . PHE A 1 359 ? 109.731 71.980 68.567 1.00 48.10 209 PHE P CA 1
ATOM 3434 C C . PHE A 1 359 ? 108.264 71.715 68.872 1.00 52.45 209 PHE P C 1
ATOM 3435 O O . PHE A 1 359 ? 107.892 70.556 69.087 1.00 53.98 209 PHE P O 1
ATOM 3452 N N . GLY A 1 360 ? 107.427 72.747 68.898 1.00 46.70 210 GLY P N 1
ATOM 3453 C CA . GLY A 1 360 ? 106.004 72.568 69.118 1.00 44.88 210 GLY P CA 1
ATOM 3454 C C . GLY A 1 360 ? 105.671 72.232 70.557 1.00 41.93 210 GLY P C 1
ATOM 3455 O O . GLY A 1 360 ? 105.260 73.103 71.324 1.00 41.53 210 GLY P O 1
ATOM 3459 N N . THR A 1 375 ? 101.067 74.544 79.358 1.00 45.18 225 THR P N 1
ATOM 3460 C CA . THR A 1 375 ? 101.795 74.800 80.594 1.00 48.14 225 THR P CA 1
ATOM 3461 C C . THR A 1 375 ? 103.199 75.314 80.283 1.00 45.04 225 THR P C 1
ATOM 3462 O O . THR A 1 375 ? 103.948 74.681 79.542 1.00 42.79 225 THR P O 1
ATOM 3473 N N . HIS A 1 376 ? 103.552 76.467 80.860 1.00 47.13 226 HIS P N 1
ATOM 3474 C CA . HIS A 1 376 ? 104.738 77.209 80.429 1.00 50.00 226 HIS P CA 1
ATOM 3475 C C . HIS A 1 376 ? 106.050 76.504 80.786 1.00 49.69 226 HIS P C 1
ATOM 3476 O O . HIS A 1 376 ? 107.118 76.908 80.292 1.00 49.34 226 HIS P O 1
ATOM 3490 N N . ALA A 1 377 ? 105.991 75.435 81.588 1.00 39.69 227 ALA P N 1
ATOM 3491 C CA . ALA A 1 377 ? 107.122 74.522 81.698 1.00 35.79 227 ALA P CA 1
ATOM 3492 C C . ALA A 1 377 ? 107.506 73.946 80.344 1.00 45.41 227 ALA P C 1
ATOM 3493 O O . ALA A 1 377 ? 108.680 73.644 80.113 1.00 43.75 227 ALA P O 1
ATOM 3500 N N . ASN A 1 378 ? 106.537 73.776 79.440 1.00 51.90 228 ASN P N 1
ATOM 3501 C CA . ASN A 1 378 ? 106.865 73.355 78.083 1.00 46.07 228 ASN P CA 1
ATOM 3502 C C . ASN A 1 378 ? 107.721 74.399 77.377 1.00 46.99 228 ASN P C 1
ATOM 3503 O O . ASN A 1 378 ? 108.621 74.054 76.608 1.00 50.66 228 ASN P O 1
ATOM 3514 N N . ASP A 1 379 ? 107.441 75.684 77.604 1.00 35.38 229 ASP P N 1
ATOM 3515 C CA . ASP A 1 379 ? 108.281 76.734 77.030 1.00 32.80 229 ASP P CA 1
ATOM 3516 C C . ASP A 1 379 ? 109.693 76.724 77.613 1.00 35.55 229 ASP P C 1
ATOM 3517 O O . ASP A 1 379 ? 110.672 76.863 76.868 1.00 35.53 229 ASP P O 1
ATOM 3526 N N . ALA A 1 380 ? 109.826 76.564 78.935 1.00 35.34 230 ALA P N 1
ATOM 3527 C CA . ALA A 1 380 ? 111.164 76.397 79.515 1.00 32.10 230 ALA P CA 1
ATOM 3528 C C . ALA A 1 380 ? 111.879 75.167 78.952 1.00 27.36 230 ALA P C 1
ATOM 3529 O O . ALA A 1 380 ? 113.088 75.203 78.666 1.00 32.65 230 ALA P O 1
ATOM 3536 N N . ALA A 1 381 ? 111.135 74.084 78.741 1.00 19.51 231 ALA P N 1
ATOM 3537 C CA . ALA A 1 381 ? 111.705 72.901 78.114 1.00 27.84 231 ALA P CA 1
ATOM 3538 C C . ALA A 1 381 ? 112.145 73.193 76.688 1.00 29.10 231 ALA P C 1
ATOM 3539 O O . ALA A 1 381 ? 113.157 72.661 76.228 1.00 29.33 231 ALA P O 1
ATOM 3546 N N . ALA A 1 382 ? 111.378 74.005 75.962 1.00 35.21 232 ALA P N 1
ATOM 3547 C CA . ALA A 1 382 ? 111.789 74.404 74.622 1.00 34.22 232 ALA P CA 1
ATOM 3548 C C . ALA A 1 382 ? 113.064 75.236 74.645 1.00 32.15 232 ALA P C 1
ATOM 3549 O O . ALA A 1 382 ? 113.891 75.116 73.737 1.00 30.61 232 ALA P O 1
ATOM 3556 N N . MET A 1 383 ? 113.263 76.058 75.682 1.00 29.19 233 MET P N 1
ATOM 3557 C CA . MET A 1 383 ? 114.554 76.739 75.813 1.00 26.84 233 MET P CA 1
ATOM 3558 C C . MET A 1 383 ? 115.692 75.753 76.053 1.00 28.41 233 MET P C 1
ATOM 3559 O O . MET A 1 383 ? 116.800 75.941 75.529 1.00 33.23 233 MET P O 1
ATOM 3573 N N . LEU A 1 384 ? 115.427 74.670 76.787 1.00 27.63 234 LEU P N 1
ATOM 3574 C CA . LEU A 1 384 ? 116.451 73.631 76.927 1.00 28.80 234 LEU P CA 1
ATOM 3575 C C . LEU A 1 384 ? 116.728 72.937 75.600 1.00 32.48 234 LEU P C 1
ATOM 3576 O O . LEU A 1 384 ? 117.889 72.767 75.213 1.00 40.13 234 LEU P O 1
ATOM 3592 N N . MET A 1 385 ? 115.676 72.484 74.916 1.00 37.57 235 MET P N 1
ATOM 3593 C CA . MET A 1 385 ? 115.836 71.819 73.623 1.00 36.72 235 MET P CA 1
ATOM 3594 C C . MET A 1 385 ? 116.550 72.707 72.614 1.00 39.90 235 MET P C 1
ATOM 3595 O O . MET A 1 385 ? 117.281 72.207 71.752 1.00 39.08 235 MET P O 1
ATOM 3609 N N . GLY A 1 386 ? 116.350 74.017 72.701 1.00 35.80 236 GLY P N 1
ATOM 3610 C CA . GLY A 1 386 ? 117.136 74.966 71.945 1.00 33.03 236 GLY P CA 1
ATOM 3611 C C . GLY A 1 386 ? 118.609 74.995 72.290 1.00 31.99 236 GLY P C 1
ATOM 3612 O O . GLY A 1 386 ? 119.450 74.690 71.438 1.00 34.80 236 GLY P O 1
ATOM 3616 N N . VAL A 1 387 ? 118.936 75.384 73.527 1.00 31.07 237 VAL P N 1
ATOM 3617 C CA . VAL A 1 387 ? 120.338 75.607 73.887 1.00 33.10 237 VAL P CA 1
ATOM 3618 C C . VAL A 1 387 ? 121.139 74.310 73.812 1.00 35.86 237 VAL P C 1
ATOM 3619 O O . VAL A 1 387 ? 122.272 74.299 73.312 1.00 34.95 237 VAL P O 1
ATOM 3632 N N . THR A 1 388 ? 120.562 73.196 74.280 1.00 32.09 238 THR P N 1
ATOM 3633 C CA . THR A 1 388 ? 121.298 71.958 74.519 1.00 35.11 238 THR P CA 1
ATOM 3634 C C . THR A 1 388 ? 120.874 70.805 73.619 1.00 35.64 238 THR P C 1
ATOM 3635 O O . THR A 1 388 ? 121.522 69.753 73.655 1.00 33.93 238 THR P O 1
ATOM 3646 N N . GLY A 1 389 ? 119.825 70.964 72.813 1.00 39.25 239 GLY P N 1
ATOM 3647 C CA . GLY A 1 389 ? 119.502 69.970 71.808 1.00 41.96 239 GLY P CA 1
ATOM 3648 C C . GLY A 1 389 ? 118.935 68.670 72.332 1.00 42.67 239 GLY P C 1
ATOM 3649 O O . GLY A 1 389 ? 118.779 67.728 71.550 1.00 41.84 239 GLY P O 1
ATOM 3653 N N . CYS A 1 390 ? 118.639 68.582 73.628 1.00 44.67 240 CYS P N 1
ATOM 3654 C CA . CYS A 1 390 ? 118.092 67.361 74.201 1.00 43.24 240 CYS P CA 1
ATOM 3655 C C . CYS A 1 390 ? 116.741 67.022 73.573 1.00 41.70 240 CYS P C 1
ATOM 3656 O O . CYS A 1 390 ? 116.035 67.881 73.037 1.00 46.17 240 CYS P O 1
ATOM 3664 N N . ALA A 1 391 ? 116.391 65.741 73.640 1.00 42.59 241 ALA P N 1
ATOM 3665 C CA . ALA A 1 391 ? 115.084 65.282 73.191 1.00 46.09 241 ALA P CA 1
ATOM 3666 C C . ALA A 1 391 ? 113.978 65.737 74.137 1.00 45.85 241 ALA P C 1
ATOM 3667 O O . ALA A 1 391 ? 114.169 65.841 75.351 1.00 52.44 241 ALA P O 1
ATOM 3674 N N . HIS A 1 392 ? 112.802 65.991 73.565 1.00 40.66 242 HIS P N 1
ATOM 3675 C CA . HIS A 1 392 ? 111.601 66.147 74.373 1.00 40.88 242 HIS P CA 1
ATOM 3676 C C . HIS A 1 392 ? 111.282 64.837 75.087 1.00 42.78 242 HIS P C 1
ATOM 3677 O O . HIS A 1 392 ? 111.570 63.747 74.584 1.00 42.68 242 HIS P O 1
ATOM 3691 N N . ASN A 1 393 ? 110.680 64.952 76.274 1.00 39.09 243 ASN P N 1
ATOM 3692 C CA . ASN A 1 393 ? 110.305 63.804 77.102 1.00 37.09 243 ASN P CA 1
ATOM 3693 C C . ASN A 1 393 ? 108.892 64.015 77.636 1.00 39.32 243 ASN P C 1
ATOM 3694 O O . ASN A 1 393 ? 108.717 64.584 78.722 1.00 39.35 243 ASN P O 1
ATOM 3705 N N . PRO A 1 394 ? 107.855 63.588 76.902 1.00 41.86 244 PRO P N 1
ATOM 3706 C CA . PRO A 1 394 ? 106.488 63.777 77.422 1.00 37.57 244 PRO P CA 1
ATOM 3707 C C . PRO A 1 394 ? 106.201 63.002 78.699 1.00 33.84 244 PRO P C 1
ATOM 3708 O O . PRO A 1 394 ? 105.336 63.415 79.482 1.00 35.57 244 PRO P O 1
ATOM 3719 N N . ALA A 1 395 ? 106.894 61.887 78.929 1.00 35.48 245 ALA P N 1
ATOM 3720 C CA . ALA A 1 395 ? 106.743 61.098 80.148 1.00 37.71 245 ALA P CA 1
ATOM 3721 C C . ALA A 1 395 ? 107.424 61.707 81.371 1.00 37.09 245 ALA P C 1
ATOM 3722 O O . ALA A 1 395 ? 107.275 61.152 82.466 1.00 36.47 245 ALA P O 1
ATOM 3729 N N . ALA A 1 396 ? 108.184 62.790 81.216 1.00 33.60 246 ALA P N 1
ATOM 3730 C CA . ALA A 1 396 ? 108.838 63.416 82.358 1.00 27.50 246 ALA P CA 1
ATOM 3731 C C . ALA A 1 396 ? 107.809 63.882 83.394 1.00 24.30 246 ALA P C 1
ATOM 3732 O O . ALA A 1 396 ? 106.748 64.394 83.020 1.00 27.97 246 ALA P O 1
ATOM 3739 N N . PRO A 1 397 ? 108.071 63.706 84.698 1.00 20.36 247 PRO P N 1
ATOM 3740 C CA . PRO A 1 397 ? 107.084 64.133 85.702 1.00 17.82 247 PRO P CA 1
ATOM 3741 C C . PRO A 1 397 ? 106.934 65.647 85.757 1.00 14.09 247 PRO P C 1
ATOM 3742 O O . PRO A 1 397 ? 107.898 66.390 85.559 1.00 18.93 247 PRO P O 1
ATOM 3753 N N . PHE A 1 398 ? 105.708 66.092 86.039 1.00 16.05 248 PHE P N 1
ATOM 3754 C CA . PHE A 1 398 ? 105.352 67.506 86.144 1.00 16.87 248 PHE P 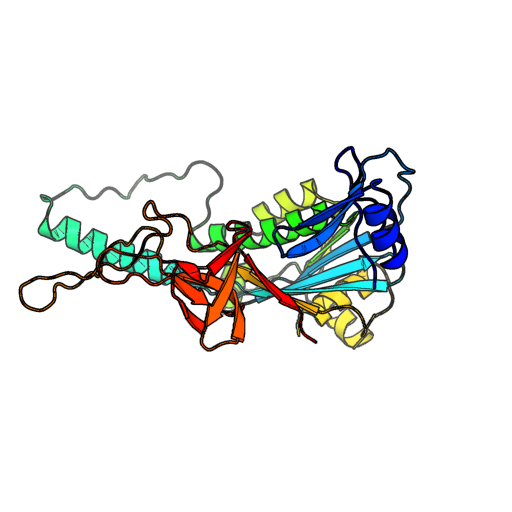CA 1
ATOM 3755 C C . PHE A 1 398 ? 104.945 67.827 87.581 1.00 12.69 248 PHE P C 1
ATOM 3756 O O . PHE A 1 398 ? 104.046 67.182 88.130 1.00 21.91 248 PHE P O 1
ATOM 3773 N N . PHE A 1 399 ? 105.600 68.831 88.175 1.00 8.27 249 PHE P N 1
ATOM 3774 C CA . PHE A 1 399 ? 105.401 69.238 89.563 1.00 4.62 249 PHE P CA 1
ATOM 3775 C C . PHE A 1 399 ? 104.892 70.675 89.642 1.00 6.97 249 PHE P C 1
ATOM 3776 O O . PHE A 1 399 ? 105.249 71.518 88.816 1.00 22.49 249 PHE P O 1
ATOM 3793 N N . VAL A 1 400 ? 104.039 70.942 90.633 1.00 6.26 250 VAL P N 1
ATOM 3794 C CA . VAL A 1 400 ? 103.578 72.292 90.964 1.00 6.51 250 VAL P CA 1
ATOM 3795 C C . VAL A 1 400 ? 104.073 72.637 92.365 1.00 3.62 250 VAL P C 1
ATOM 3796 O O . VAL A 1 400 ? 103.880 71.858 93.305 1.00 10.48 250 VAL P O 1
ATOM 3809 N N . TRP A 1 401 ? 104.707 73.806 92.500 1.00 1.50 251 TRP P N 1
ATOM 3810 C CA . TRP A 1 401 ? 105.197 74.332 93.771 1.00 5.95 251 TRP P CA 1
ATOM 3811 C C . TRP A 1 401 ? 104.650 75.741 93.957 1.00 8.18 251 TRP P C 1
ATOM 3812 O O . TRP A 1 401 ? 104.531 76.488 92.984 1.00 19.99 251 TRP P O 1
ATOM 3833 N N . ARG A 1 402 ? 104.261 76.091 95.186 1.00 8.51 252 ARG P N 1
ATOM 3834 C CA . ARG A 1 402 ? 103.930 77.476 95.504 1.00 8.97 252 ARG P CA 1
ATOM 3835 C C . ARG A 1 402 ? 104.467 77.880 96.871 1.00 4.72 252 ARG P C 1
ATOM 3836 O O . ARG A 1 402 ? 104.440 77.094 97.821 1.00 3.41 252 ARG P O 1
ATOM 3857 N N . ARG A 1 403 ? 104.945 79.123 96.952 1.00 10.26 253 ARG P N 1
ATOM 3858 C CA . ARG A 1 403 ? 105.355 79.721 98.218 1.00 2.67 253 ARG P CA 1
ATOM 3859 C C . ARG A 1 403 ? 104.165 79.838 99.163 1.00 2.12 253 ARG P C 1
ATOM 3860 O O . ARG A 1 403 ? 103.140 80.432 98.817 1.00 6.85 253 ARG P O 1
ATOM 3881 N N . LEU A 1 404 ? 104.308 79.267 100.355 1.00 7.65 254 LEU P N 1
ATOM 3882 C CA . LEU A 1 404 ? 103.291 79.389 101.389 1.00 9.92 254 LEU P CA 1
ATOM 3883 C C . LEU A 1 404 ? 103.168 80.833 101.868 1.00 18.31 254 LEU P C 1
ATOM 3884 O O . LEU A 1 404 ? 104.172 81.521 102.073 1.00 15.05 254 LEU P O 1
ATOM 3900 N N . ARG A 1 405 ? 101.925 81.282 102.065 1.00 14.46 255 ARG P N 1
ATOM 3901 C CA . ARG A 1 405 ? 101.610 82.639 102.505 1.00 10.70 255 ARG P CA 1
ATOM 3902 C C . ARG A 1 405 ? 100.754 82.569 103.763 1.00 9.67 255 ARG P C 1
ATOM 3903 O O . ARG A 1 405 ? 99.778 81.813 103.804 1.00 12.55 255 ARG P O 1
ATOM 3924 N N . TYR A 1 406 ? 101.124 83.346 104.785 1.00 18.68 256 TYR P N 1
ATOM 3925 C CA . TYR A 1 406 ? 100.410 83.363 106.058 1.00 9.53 256 TYR P CA 1
ATOM 3926 C C . TYR A 1 406 ? 100.344 84.785 106.604 1.00 15.13 256 TYR P C 1
ATOM 3927 O O . TYR A 1 406 ? 101.098 85.669 106.190 1.00 17.98 256 TYR P O 1
ATOM 3945 N N . ALA A 1 407 ? 99.421 84.990 107.546 1.00 16.30 257 ALA P N 1
ATOM 3946 C CA . ALA A 1 407 ? 99.352 86.200 108.371 1.00 12.68 257 ALA P CA 1
ATOM 3947 C C . ALA A 1 407 ? 100.399 86.091 109.473 1.00 15.26 257 ALA P C 1
ATOM 3948 O O . ALA A 1 407 ? 100.158 85.522 110.539 1.00 26.68 257 ALA P O 1
ATOM 3955 N N . ARG A 1 408 ? 101.581 86.648 109.215 1.00 20.53 258 ARG P N 1
ATOM 3956 C CA . ARG A 1 408 ? 102.738 86.338 110.048 1.00 17.70 258 ARG P CA 1
ATOM 3957 C C . ARG A 1 408 ? 102.760 87.119 111.365 1.00 18.91 258 ARG P C 1
ATOM 3958 O O . ARG A 1 408 ? 102.989 86.522 112.424 1.00 25.32 258 ARG P O 1
ATOM 3979 N N . ARG A 1 409 ? 102.530 88.443 111.330 1.00 22.09 259 ARG P N 1
ATOM 3980 C CA . ARG A 1 409 ? 102.540 89.282 112.532 1.00 23.13 259 ARG P CA 1
ATOM 3981 C C . ARG A 1 409 ? 101.219 89.959 112.874 1.00 27.59 259 ARG P C 1
ATOM 3982 O O . ARG A 1 409 ? 101.104 90.507 113.977 1.00 26.73 259 ARG P O 1
ATOM 4003 N N . SER A 1 410 ? 100.226 89.950 111.987 1.00 16.07 260 SER P N 1
ATOM 4004 C CA . SER A 1 410 ? 98.931 90.562 112.293 1.00 13.58 260 SER P CA 1
ATOM 4005 C C . SER A 1 410 ? 98.169 89.635 113.233 1.00 13.11 260 SER P C 1
ATOM 4006 O O . SER A 1 410 ? 97.425 88.752 112.805 1.00 25.24 260 SER P O 1
ATOM 4014 N N . LEU A 1 411 ? 98.361 89.840 114.540 1.00 12.85 261 LEU P N 1
ATOM 4015 C CA . LEU A 1 411 ? 97.863 88.880 115.520 1.00 12.05 261 LEU P CA 1
ATOM 4016 C C . LEU A 1 411 ? 96.350 88.956 115.697 1.00 7.28 261 LEU P C 1
ATOM 4017 O O . LEU A 1 411 ? 95.724 87.936 116.006 1.00 12.81 261 LEU P O 1
ATOM 4033 N N . PHE A 1 412 ? 95.751 90.138 115.525 1.00 13.20 262 PHE P N 1
ATOM 4034 C CA . PHE A 1 412 ? 94.326 90.346 115.756 1.00 11.41 262 PHE P CA 1
ATOM 4035 C C . PHE A 1 412 ? 93.665 90.991 114.548 1.00 11.33 262 PHE P C 1
ATOM 4036 O O . PHE A 1 412 ? 94.318 91.598 113.696 1.00 24.89 262 PHE P O 1
ATOM 4053 N N . ARG A 1 413 ? 92.346 90.832 114.486 1.00 1.50 263 ARG P N 1
ATOM 4054 C CA . ARG A 1 413 ? 91.533 91.575 113.536 1.00 2.03 263 ARG P CA 1
ATOM 4055 C C . ARG A 1 413 ? 91.496 93.057 113.898 1.00 15.76 263 ARG P C 1
ATOM 4056 O O . ARG A 1 413 ? 91.642 93.444 115.060 1.00 20.11 263 ARG P O 1
ATOM 4077 N N . GLN A 1 414 ? 91.296 93.886 112.875 1.00 10.24 264 GLN P N 1
ATOM 4078 C CA . GLN A 1 414 ? 91.543 95.320 112.991 1.00 5.98 264 GLN P CA 1
ATOM 4079 C C . GLN A 1 414 ? 90.356 96.077 113.583 1.00 17.52 264 GLN P C 1
ATOM 4080 O O . GLN A 1 414 ? 90.532 96.910 114.479 1.00 22.28 264 GLN P O 1
ATOM 4094 N N . ASN A 1 415 ? 89.141 95.799 113.106 1.00 16.18 265 ASN P N 1
ATOM 4095 C CA . ASN A 1 415 ? 87.962 96.526 113.581 1.00 4.76 265 ASN P CA 1
ATOM 4096 C C . ASN A 1 415 ? 87.449 95.930 114.894 1.00 13.98 265 ASN P C 1
ATOM 4097 O O . ASN A 1 415 ? 87.273 94.711 114.977 1.00 14.94 265 ASN P O 1
ATOM 4108 N N . PRO A 1 416 ? 87.193 96.735 115.934 1.00 11.86 266 PRO P N 1
ATOM 4109 C CA . PRO A 1 416 ? 86.529 96.184 117.125 1.00 12.15 266 PRO P CA 1
ATOM 4110 C C . PRO A 1 416 ? 85.061 95.882 116.864 1.00 9.53 266 PRO P C 1
ATOM 4111 O O . PRO A 1 416 ? 84.330 96.706 116.311 1.00 12.09 266 PRO P O 1
ATOM 4122 N N . GLN A 1 417 ? 84.638 94.691 117.276 1.00 15.41 267 GLN P N 1
ATOM 4123 C CA . GLN A 1 417 ? 83.278 94.212 117.106 1.00 23.32 267 GLN P CA 1
ATOM 4124 C C . GLN A 1 417 ? 82.482 94.517 118.377 1.00 28.53 267 GLN P C 1
ATOM 4125 O O . GLN A 1 417 ? 82.940 95.268 119.244 1.00 31.94 267 GLN P O 1
ATOM 4139 N N . LYS A 1 418 ? 81.278 93.938 118.477 1.00 29.08 268 LYS P N 1
ATOM 4140 C CA . LYS A 1 418 ? 80.359 94.204 119.585 1.00 34.30 268 LYS P CA 1
ATOM 4141 C C . LYS A 1 418 ? 81.016 93.995 120.946 1.00 37.62 268 LYS P C 1
ATOM 4142 O O . LYS A 1 418 ? 81.765 93.038 121.159 1.00 34.39 268 LYS P O 1
ATOM 4161 N N . ASP A 1 419 ? 80.720 94.912 121.869 1.00 43.80 269 ASP P N 1
ATOM 4162 C CA . ASP A 1 419 ? 81.374 95.017 123.175 1.00 41.62 269 ASP P CA 1
ATOM 4163 C C . ASP A 1 419 ? 82.887 95.240 123.078 1.00 38.00 269 ASP P C 1
ATOM 4164 O O . ASP A 1 419 ? 83.609 95.017 124.056 1.00 40.27 269 ASP P O 1
ATOM 4173 N N . GLY A 1 420 ? 83.394 95.682 121.926 1.00 30.29 270 GLY P N 1
ATOM 4174 C CA . GLY A 1 420 ? 84.787 96.058 121.795 1.00 33.29 270 GLY P CA 1
ATOM 4175 C C . GLY A 1 420 ? 85.762 94.916 121.614 1.00 34.61 270 GLY P C 1
ATOM 4176 O O . GLY A 1 420 ? 86.975 95.152 121.641 1.00 32.18 270 GLY P O 1
ATOM 4180 N N . VAL A 1 421 ? 85.276 93.685 121.442 1.00 31.62 271 VAL P N 1
ATOM 4181 C CA . VAL A 1 421 ? 86.169 92.557 121.216 1.00 27.22 271 VAL P CA 1
ATOM 4182 C C . VAL A 1 421 ? 86.889 92.735 119.878 1.00 26.23 271 VAL P C 1
ATOM 4183 O O . VAL A 1 421 ? 86.339 93.292 118.918 1.00 25.35 271 VAL P O 1
ATOM 4196 N N . ARG A 1 422 ? 88.140 92.277 119.827 1.00 22.15 272 ARG P N 1
ATOM 4197 C CA . ARG A 1 422 ? 88.861 92.051 118.571 1.00 13.41 272 ARG P CA 1
ATOM 4198 C C . ARG A 1 422 ? 89.284 90.583 118.491 1.00 15.26 272 ARG P C 1
ATOM 4199 O O . ARG A 1 422 ? 90.139 90.155 119.291 1.00 15.93 272 ARG P O 1
ATOM 4220 N N . PRO A 1 423 ? 88.738 89.762 117.583 1.00 11.05 273 PRO P N 1
ATOM 4221 C CA . PRO A 1 423 ? 89.184 88.363 117.510 1.00 6.02 273 PRO P CA 1
ATOM 4222 C C . PRO A 1 423 ? 90.631 88.241 117.060 1.00 14.63 273 PRO P C 1
ATOM 4223 O O . PRO A 1 423 ? 91.134 89.054 116.281 1.00 23.09 273 PRO P O 1
ATOM 4234 N N . ARG A 1 424 ? 91.304 87.205 117.560 1.00 12.38 274 ARG P N 1
ATOM 4235 C CA . ARG A 1 424 ? 92.650 86.923 117.088 1.00 10.44 274 ARG P CA 1
ATOM 4236 C C . ARG A 1 424 ? 92.622 86.395 115.655 1.00 11.46 274 ARG P C 1
ATOM 4237 O O . ARG A 1 424 ? 91.628 85.827 115.193 1.00 13.70 274 ARG P O 1
ATOM 4258 N N . PHE A 1 425 ? 93.736 86.617 114.946 1.00 13.64 275 PHE P N 1
ATOM 4259 C CA . PHE A 1 425 ? 93.836 86.338 113.515 1.00 7.35 275 PHE P CA 1
ATOM 4260 C C . PHE A 1 425 ? 95.081 85.537 113.135 1.00 10.25 275 PHE P C 1
ATOM 4261 O O . PHE A 1 425 ? 94.974 84.362 112.770 1.00 17.03 275 PHE P O 1
ATOM 4278 N N . GLY A 1 426 ? 96.259 86.160 113.235 1.00 6.64 276 GLY P N 1
ATOM 4279 C CA . GLY A 1 426 ? 97.475 85.644 112.651 1.00 8.60 276 GLY P CA 1
ATOM 4280 C C . GLY A 1 426 ? 98.508 85.156 113.651 1.00 12.63 276 GLY P C 1
ATOM 4281 O O . GLY A 1 426 ? 98.249 84.992 114.845 1.00 18.78 276 GLY P O 1
ATOM 4285 N N . GLY A 1 427 ? 99.715 84.936 113.123 1.00 12.12 277 GLY P N 1
ATOM 4286 C CA . GLY A 1 427 ? 100.831 84.312 113.814 1.00 7.62 277 GLY P CA 1
ATOM 4287 C C . GLY A 1 427 ? 101.154 82.957 113.215 1.00 10.59 277 GLY P C 1
ATOM 4288 O O . GLY A 1 427 ? 100.254 82.133 113.063 1.00 9.74 277 GLY P O 1
ATOM 4292 N N . THR A 1 428 ? 102.427 82.692 112.908 1.00 12.81 278 THR P N 1
ATOM 4293 C CA . THR A 1 428 ? 102.839 81.375 112.428 1.00 4.53 278 THR P CA 1
ATOM 4294 C C . THR A 1 428 ? 103.186 80.405 113.547 1.00 5.05 278 THR P C 1
ATOM 4295 O O . THR A 1 428 ? 103.228 79.195 113.301 1.00 14.22 278 THR P O 1
ATOM 4306 N N . ALA A 1 429 ? 103.442 80.901 114.757 1.00 10.37 279 ALA P N 1
ATOM 4307 C CA . ALA A 1 429 ? 103.720 80.057 115.907 1.00 5.51 279 ALA P CA 1
ATOM 4308 C C . ALA A 1 429 ? 103.056 80.666 117.130 1.00 12.38 279 ALA P C 1
ATOM 4309 O O . ALA A 1 429 ? 102.918 81.888 117.237 1.00 22.14 279 ALA P O 1
ATOM 4316 N N . ASN A 1 430 ? 102.642 79.790 118.055 1.00 15.89 280 ASN P N 1
ATOM 4317 C CA . ASN A 1 430 ? 101.934 80.216 119.258 1.00 11.64 280 ASN P CA 1
ATOM 4318 C C . ASN A 1 430 ? 102.282 79.345 120.462 1.00 14.75 280 ASN P C 1
ATOM 4319 O O . ASN A 1 430 ? 101.458 79.187 121.370 1.00 18.66 280 ASN P O 1
ATOM 4330 N N . GLY A 1 431 ? 103.495 78.796 120.496 1.00 16.92 281 GLY P N 1
ATOM 4331 C CA . GLY A 1 431 ? 103.944 77.989 121.609 1.00 14.17 281 GLY P CA 1
ATOM 4332 C C . GLY A 1 431 ? 103.443 76.562 121.615 1.00 16.19 281 GLY P C 1
ATOM 4333 O O . GLY A 1 431 ? 103.829 75.795 122.507 1.00 24.60 281 GLY P O 1
ATOM 4337 N N . GLY A 1 432 ? 102.601 76.175 120.660 1.00 19.31 282 GLY P N 1
ATOM 4338 C CA . GLY A 1 432 ? 102.227 74.789 120.486 1.00 19.73 282 GLY P CA 1
ATOM 4339 C C . GLY A 1 432 ? 103.323 73.975 119.826 1.00 14.51 282 GLY P C 1
ATOM 4340 O O . GLY A 1 432 ? 104.461 74.414 119.654 1.00 19.08 282 GLY P O 1
ATOM 4344 N N . PHE A 1 433 ? 102.957 72.747 119.458 1.00 12.70 283 PHE P N 1
ATOM 4345 C CA . PHE A 1 433 ? 103.872 71.871 118.734 1.00 10.58 283 PHE P CA 1
ATOM 4346 C C . PHE A 1 433 ? 103.960 72.245 117.256 1.00 14.42 283 PHE P C 1
ATOM 4347 O O . PHE A 1 433 ? 105.036 72.585 116.752 1.00 15.16 283 PHE P O 1
ATOM 4364 N N . PHE A 1 434 ? 102.835 72.180 116.547 1.00 7.97 284 PHE P N 1
ATOM 4365 C CA . PHE A 1 434 ? 102.814 72.483 115.122 1.00 4.00 284 PHE P CA 1
ATOM 4366 C C . PHE A 1 434 ? 103.017 73.969 114.849 1.00 11.35 284 PHE P C 1
ATOM 4367 O O . PHE A 1 434 ? 102.724 74.830 115.684 1.00 22.16 284 PHE P O 1
ATOM 4384 N N . ARG A 1 435 ? 103.531 74.254 113.652 1.00 11.05 285 ARG P N 1
ATOM 4385 C CA . ARG A 1 435 ? 103.692 75.605 113.135 1.00 0.14 285 ARG P CA 1
ATOM 4386 C C . ARG A 1 435 ? 103.148 75.636 111.713 1.00 8.17 285 ARG P C 1
ATOM 4387 O O . ARG A 1 435 ? 103.131 74.611 111.027 1.00 16.84 285 ARG P O 1
ATOM 4408 N N . LYS A 1 436 ? 102.685 76.817 111.284 1.00 5.15 286 LYS P N 1
ATOM 4409 C CA . LYS A 1 436 ? 101.781 76.885 110.135 1.00 10.39 286 LYS P CA 1
ATOM 4410 C C . LYS A 1 436 ? 102.405 76.390 108.836 1.00 9.28 286 LYS P C 1
ATOM 4411 O O . LYS A 1 436 ? 101.687 75.882 107.968 1.00 16.23 286 LYS P O 1
ATOM 4430 N N . GLY A 1 437 ? 103.717 76.517 108.674 1.00 2.45 287 GLY P N 1
ATOM 4431 C CA . GLY A 1 437 ? 104.329 75.997 107.465 1.00 2.11 287 GLY P CA 1
ATOM 4432 C C . GLY A 1 437 ? 104.531 74.496 107.449 1.00 14.60 287 GLY P C 1
ATOM 4433 O O . GLY A 1 437 ? 104.856 73.944 106.393 1.00 20.48 287 GLY P O 1
ATOM 4437 N N . ASP A 1 438 ? 104.345 73.830 108.589 1.00 13.72 288 ASP P N 1
ATOM 4438 C CA . ASP A 1 438 ? 104.730 72.432 108.725 1.00 4.93 288 ASP P CA 1
ATOM 4439 C C . ASP A 1 438 ? 103.897 71.530 107.819 1.00 0.09 288 ASP P C 1
ATOM 4440 O O . ASP A 1 438 ? 102.724 71.795 107.545 1.00 7.47 288 ASP P O 1
ATOM 4449 N N . TRP A 1 439 ? 104.528 70.451 107.360 1.00 1.05 289 TRP P N 1
ATOM 4450 C CA . TRP A 1 439 ? 103.876 69.408 106.578 1.00 3.51 289 TRP P CA 1
ATOM 4451 C C . TRP A 1 439 ? 103.439 68.298 107.527 1.00 8.45 289 TRP P C 1
ATOM 4452 O O . TRP A 1 439 ? 104.252 67.797 108.311 1.00 19.14 289 TRP P O 1
ATOM 4473 N N . VAL A 1 440 ? 102.159 67.922 107.459 1.00 5.86 290 VAL P N 1
ATOM 4474 C CA . VAL A 1 440 ? 101.549 67.018 108.430 1.00 2.26 290 VAL P CA 1
ATOM 4475 C C . VAL A 1 440 ? 100.686 65.980 107.726 1.00 12.29 290 VAL P C 1
ATOM 4476 O O . VAL A 1 440 ? 100.177 66.210 106.626 1.00 16.61 290 VAL P O 1
ATOM 4489 N N . GLU A 1 441 ? 100.531 64.827 108.379 1.00 13.21 291 GLU P N 1
ATOM 4490 C CA . GLU A 1 441 ? 99.528 63.823 108.039 1.00 11.12 291 GLU P CA 1
ATOM 4491 C C . GLU A 1 441 ? 98.460 63.807 109.125 1.00 11.76 291 GLU P C 1
ATOM 4492 O O . GLU A 1 441 ? 98.786 63.708 110.312 1.0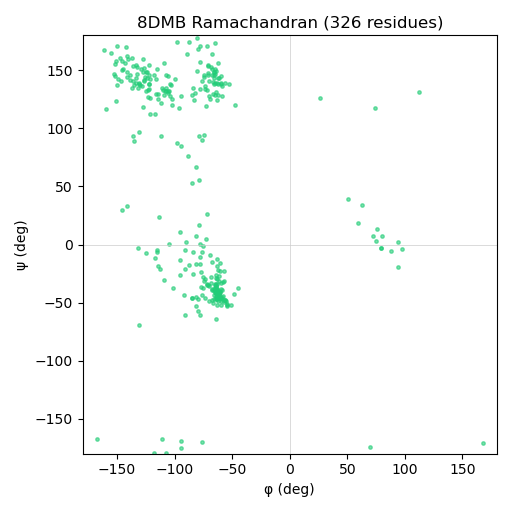0 14.93 291 GLU P O 1
ATOM 4504 N N . ALA A 1 442 ? 97.191 63.903 108.716 1.00 19.14 292 ALA P N 1
ATOM 4505 C CA . ALA A 1 442 ? 96.066 64.055 109.631 1.00 21.12 292 ALA P CA 1
ATOM 4506 C C . ALA A 1 442 ? 94.956 63.075 109.268 1.00 29.48 292 ALA P C 1
ATOM 4507 O O . ALA A 1 442 ? 94.748 62.761 108.092 1.00 34.25 292 ALA P O 1
ATOM 4514 N N . GLU A 1 443 ? 94.248 62.596 110.294 1.00 27.73 293 GLU P N 1
ATOM 4515 C CA . GLU A 1 443 ? 93.055 61.765 110.142 1.00 31.41 293 GLU P CA 1
ATOM 4516 C C . GLU A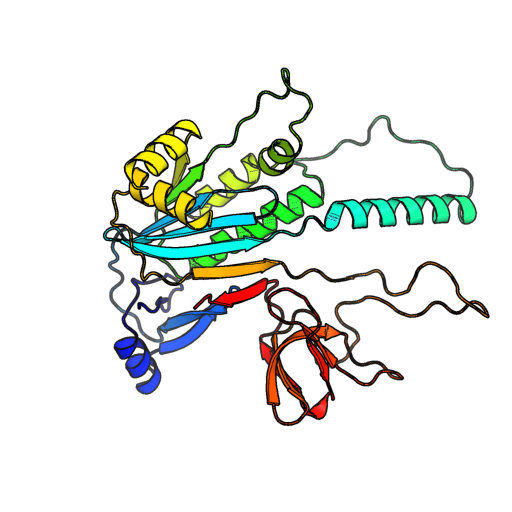 1 443 ? 91.790 62.537 110.500 1.00 37.38 293 GLU P C 1
ATOM 4517 O O . GLU A 1 443 ? 91.748 63.233 111.520 1.00 37.22 293 GLU P O 1
ATOM 4529 N N . LYS A 1 444 ? 90.767 62.404 109.656 1.00 38.83 294 LYS P N 1
ATOM 4530 C CA . LYS A 1 444 ? 89.426 62.907 109.926 1.00 33.93 294 LYS P CA 1
ATOM 4531 C C . LYS A 1 444 ? 88.423 62.003 109.225 1.00 43.67 294 LYS P C 1
ATOM 4532 O O . LYS A 1 444 ? 88.618 61.637 108.063 1.00 42.66 294 LYS P O 1
ATOM 4551 N N . ALA A 1 445 ? 87.333 61.694 109.933 1.00 48.96 295 ALA P N 1
ATOM 4552 C CA . ALA A 1 445 ? 86.231 60.874 109.420 1.00 42.00 295 ALA P CA 1
ATOM 4553 C C . ALA A 1 445 ? 86.724 59.563 108.811 1.00 40.79 295 ALA P C 1
ATOM 4554 O O . ALA A 1 445 ? 86.215 59.094 107.791 1.00 44.63 295 ALA P O 1
ATOM 4561 N N . GLY A 1 446 ? 87.728 58.963 109.447 1.00 38.95 296 GLY P N 1
ATOM 4562 C CA . GLY A 1 446 ? 88.276 57.702 108.997 1.00 40.82 296 GLY P CA 1
ATOM 4563 C C . GLY A 1 446 ? 89.154 57.757 107.765 1.00 43.24 296 GLY P C 1
ATOM 4564 O O . GLY A 1 446 ? 89.593 56.696 107.304 1.00 42.64 296 GLY P O 1
ATOM 4568 N N . LYS A 1 447 ? 89.426 58.943 107.217 1.00 43.45 297 LYS P N 1
ATOM 4569 C CA . LYS A 1 447 ? 90.268 59.113 106.039 1.00 41.09 297 LYS P CA 1
ATOM 4570 C C . LYS A 1 447 ? 91.529 59.887 106.406 1.00 42.27 297 LYS P C 1
ATOM 4571 O O . LYS A 1 447 ? 91.525 60.712 107.323 1.00 39.78 297 LYS P O 1
ATOM 4590 N N . VAL A 1 448 ? 92.607 59.618 105.664 1.00 36.94 298 VAL P N 1
ATOM 4591 C CA . VAL A 1 448 ? 93.922 60.210 105.900 1.00 32.02 298 VAL P CA 1
ATOM 4592 C C . VAL A 1 448 ? 94.163 61.309 104.876 1.00 34.01 298 VAL P C 1
ATOM 4593 O O . VAL A 1 448 ? 93.844 61.152 103.690 1.00 35.04 298 VAL P O 1
ATOM 4606 N N . TYR A 1 449 ? 94.715 62.432 105.341 1.00 25.92 299 TYR P N 1
ATOM 4607 C CA . TYR A 1 449 ? 95.080 63.564 104.501 1.00 24.39 299 TYR P CA 1
ATOM 4608 C C . TYR A 1 449 ? 96.501 63.987 104.840 1.00 20.56 299 TYR P C 1
ATOM 4609 O O . TYR A 1 449 ? 96.870 64.035 106.017 1.00 23.43 299 TYR P O 1
ATOM 4627 N N . ARG A 1 450 ? 97.290 64.291 103.810 1.00 12.31 300 ARG P N 1
ATOM 4628 C CA . ARG A 1 450 ? 98.557 64.998 103.962 1.00 9.86 300 ARG P CA 1
ATOM 4629 C C . ARG A 1 450 ? 98.403 66.438 103.489 1.00 11.95 300 ARG P C 1
ATOM 4630 O O . ARG A 1 450 ? 97.865 66.687 102.406 1.00 17.58 300 ARG P O 1
ATOM 4651 N N . GLY A 1 451 ? 98.877 67.376 104.299 1.00 2.91 301 GLY P N 1
ATOM 4652 C CA . GLY A 1 451 ? 98.663 68.777 104.004 1.00 3.63 301 GLY P CA 1
ATOM 4653 C C . GLY A 1 451 ? 99.538 69.663 104.863 1.00 8.11 301 GLY P C 1
ATOM 4654 O O . GLY A 1 451 ? 100.471 69.199 105.521 1.00 19.26 301 GLY P O 1
ATOM 4658 N N . TRP A 1 452 ? 99.217 70.958 104.839 1.00 0.00 302 TRP P N 1
ATOM 4659 C CA . TRP A 1 452 ? 99.988 72.000 105.507 1.00 1.59 302 TRP P CA 1
ATOM 4660 C C . TRP A 1 452 ? 99.095 72.776 106.468 1.00 4.66 302 TRP P C 1
ATOM 4661 O O . TRP A 1 452 ? 97.933 73.058 106.164 1.00 13.34 302 TRP P O 1
ATOM 4682 N N . VAL A 1 453 ? 99.674 73.159 107.606 1.00 3.78 303 VAL P N 1
ATOM 4683 C CA . VAL A 1 453 ? 98.946 73.645 108.778 1.00 4.96 303 VAL P CA 1
ATOM 4684 C C . VAL A 1 453 ? 98.428 75.065 108.572 1.00 12.02 303 VAL P C 1
ATOM 4685 O O . VAL A 1 453 ? 99.141 76.043 108.811 1.00 14.82 303 VAL P O 1
ATOM 4698 N N . CYS A 1 454 ? 97.180 75.187 108.117 1.00 17.91 304 CYS P N 1
ATOM 4699 C CA . CYS A 1 454 ? 96.558 76.504 107.994 1.00 10.74 304 CYS P CA 1
ATOM 4700 C C . CYS A 1 454 ? 96.399 77.213 109.338 1.00 8.43 304 CYS P C 1
ATOM 4701 O O . CYS A 1 454 ? 96.513 78.443 109.395 1.00 13.79 304 CYS P O 1
ATOM 4709 N N . GLY A 1 455 ? 96.150 76.477 110.418 1.00 12.49 305 GLY P N 1
ATOM 4710 C CA . GLY A 1 455 ? 95.690 77.085 111.660 1.00 4.88 305 GLY P CA 1
ATOM 4711 C C . GLY A 1 455 ? 96.088 76.287 112.881 1.00 8.68 305 GLY P C 1
ATOM 4712 O O . GLY A 1 455 ? 96.158 75.055 112.846 1.00 13.64 305 GLY P O 1
ATOM 4716 N N . LEU A 1 456 ? 96.346 77.016 113.992 1.00 15.16 306 LEU P N 1
ATOM 4717 C CA . LEU A 1 456 ? 97.006 76.505 115.187 1.00 11.07 306 LEU P CA 1
ATOM 4718 C C . LEU A 1 456 ? 96.015 76.336 116.352 1.00 15.82 306 LEU P C 1
ATOM 4719 O O . LEU A 1 456 ? 95.064 77.116 116.469 1.00 13.00 306 LEU P O 1
ATOM 4735 N N . PRO A 1 457 ? 96.189 75.326 117.221 1.00 17.92 307 PRO P N 1
ATOM 4736 C CA . PRO A 1 457 ? 95.326 75.215 118.411 1.00 20.34 307 PRO P CA 1
ATOM 4737 C C . PRO A 1 457 ? 95.393 76.422 119.339 1.00 23.44 307 PRO P C 1
ATOM 4738 O O . PRO A 1 457 ? 96.440 77.050 119.505 1.00 26.79 307 PRO P O 1
ATOM 4749 N N . THR A 1 458 ? 94.247 76.734 119.948 1.00 35.66 308 THR P N 1
ATOM 4750 C CA . THR A 1 458 ? 94.101 77.833 120.895 1.00 34.65 308 THR P CA 1
ATOM 4751 C C . THR A 1 458 ? 93.180 77.338 122.007 1.00 39.20 308 THR P C 1
ATOM 4752 O O . THR A 1 458 ? 92.476 76.338 121.839 1.00 38.12 308 THR P O 1
ATOM 4763 N N . GLU A 1 459 ? 93.251 78.011 123.168 1.00 56.23 309 GLU P N 1
ATOM 4764 C CA . GLU A 1 459 ? 92.484 77.629 124.358 1.00 54.89 309 GLU P CA 1
ATOM 4765 C C . GLU A 1 459 ? 91.004 77.386 124.071 1.00 55.55 309 GLU P C 1
ATOM 4766 O O . GLU A 1 459 ? 90.422 76.419 124.576 1.00 58.74 309 GLU P O 1
ATOM 4778 N N . THR A 1 460 ? 90.381 78.247 123.262 1.00 36.57 310 THR P N 1
ATOM 4779 C CA . THR A 1 460 ? 89.001 78.002 122.836 1.00 35.80 310 THR P CA 1
ATOM 4780 C C . THR A 1 460 ? 88.927 77.018 121.667 1.00 37.96 310 THR P C 1
ATOM 4781 O O . THR A 1 460 ? 88.201 76.020 121.742 1.00 41.20 310 THR P O 1
ATOM 4792 N N . THR A 1 461 ? 89.669 77.271 120.586 1.00 29.85 311 THR P N 1
ATOM 4793 C CA . THR A 1 461 ? 89.602 76.467 119.361 1.00 30.61 311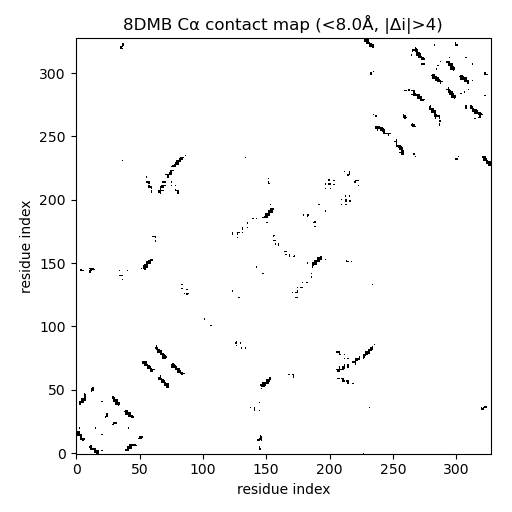 THR P CA 1
ATOM 4794 C C . THR A 1 461 ? 90.743 75.453 119.380 1.00 32.65 311 THR P C 1
ATOM 4795 O O . THR A 1 461 ? 91.826 75.697 118.850 1.00 39.02 311 THR P O 1
ATOM 4806 N N . LYS A 1 462 ? 90.485 74.298 119.993 1.00 33.21 312 LYS P N 1
ATOM 4807 C CA . LYS A 1 462 ? 91.481 73.241 120.135 1.00 30.65 312 LYS P CA 1
ATOM 4808 C C . LYS A 1 462 ? 91.531 72.343 118.902 1.00 27.56 312 LYS P C 1
ATOM 4809 O O . LYS A 1 462 ? 91.404 71.121 119.031 1.00 27.40 312 LYS P O 1
ATOM 4828 N N . LEU A 1 463 ? 91.698 72.928 117.712 1.00 21.32 313 LEU P N 1
ATOM 4829 C CA . LEU A 1 463 ? 91.811 72.179 116.465 1.00 20.57 313 LEU P CA 1
ATOM 4830 C C . LEU A 1 463 ? 92.976 72.703 115.637 1.00 22.94 313 LEU P C 1
ATOM 4831 O O . LEU A 1 463 ? 93.375 73.865 115.760 1.00 19.42 313 LEU P O 1
ATOM 4847 N N . VAL A 1 464 ? 93.514 71.823 114.794 1.00 21.02 314 VAL P N 1
ATOM 4848 C CA . VAL A 1 464 ? 94.567 72.152 113.837 1.00 12.63 314 VAL P CA 1
ATOM 4849 C C . VAL A 1 464 ? 93.930 72.283 112.459 1.00 12.03 314 VAL P C 1
ATOM 4850 O O . VAL A 1 464 ? 93.334 71.324 111.952 1.00 18.05 314 VAL P O 1
ATOM 4863 N N . GLY A 1 465 ? 94.058 73.459 111.850 1.00 14.41 315 GLY P N 1
ATOM 4864 C CA . GLY A 1 465 ? 93.615 73.652 110.475 1.00 8.58 315 GLY P CA 1
ATOM 4865 C C . GLY A 1 465 ? 94.694 73.213 109.502 1.00 8.45 315 GLY P C 1
ATOM 4866 O O . GLY A 1 465 ? 95.849 73.635 109.613 1.00 14.47 315 GLY P O 1
ATOM 4870 N N . VAL A 1 466 ? 94.316 72.371 108.536 1.00 13.13 316 VAL P N 1
ATOM 4871 C CA . VAL A 1 466 ? 95.222 71.859 107.510 1.00 10.09 316 VAL P CA 1
ATOM 4872 C C . VAL A 1 466 ? 94.674 72.249 106.143 1.00 11.30 316 VAL P C 1
ATOM 4873 O O . VAL A 1 466 ? 93.457 72.234 105.926 1.00 17.96 316 VAL P O 1
ATOM 4886 N N . ALA A 1 467 ? 95.581 72.595 105.226 1.00 12.85 317 ALA P N 1
ATOM 4887 C CA . ALA A 1 467 ? 95.256 73.000 103.866 1.00 8.96 317 ALA P CA 1
ATOM 4888 C C . ALA A 1 467 ? 95.953 72.100 102.854 1.00 8.04 317 ALA P C 1
ATOM 4889 O O . ALA A 1 467 ? 96.996 71.505 103.140 1.00 15.21 317 ALA P O 1
ATOM 4896 N N . ASP A 1 468 ? 95.360 72.004 101.664 1.00 9.21 318 ASP P N 1
ATOM 4897 C CA . ASP A 1 468 ? 95.922 71.227 100.568 1.00 7.50 318 ASP P CA 1
ATOM 4898 C C . ASP A 1 468 ? 97.020 72.023 99.857 1.00 11.75 318 ASP P C 1
ATOM 4899 O O . ASP A 1 468 ? 97.309 73.176 100.191 1.00 22.41 318 ASP P O 1
ATOM 4908 N N . ALA A 1 469 ? 97.648 71.381 98.863 1.00 10.64 319 ALA P N 1
ATOM 4909 C CA . ALA A 1 469 ? 98.799 71.958 98.171 1.00 9.95 319 ALA P CA 1
ATOM 4910 C C . ALA A 1 469 ? 98.494 73.277 97.473 1.00 12.57 319 ALA P C 1
ATOM 4911 O O . ALA A 1 469 ? 99.424 74.056 97.235 1.00 17.42 319 ALA P O 1
ATOM 4918 N N . ASP A 1 470 ? 97.231 73.548 97.140 1.00 17.63 320 ASP P N 1
ATOM 4919 C CA . ASP A 1 470 ? 96.825 74.818 96.552 1.00 18.42 320 ASP P CA 1
ATOM 4920 C C . ASP A 1 470 ? 96.305 75.817 97.582 1.00 18.58 320 ASP P C 1
ATOM 4921 O O . ASP A 1 470 ? 95.744 76.848 97.199 1.00 18.26 320 ASP P O 1
ATOM 4930 N N . GLY A 1 471 ? 96.475 75.543 98.874 1.00 21.25 321 GLY P N 1
ATOM 4931 C CA . GLY A 1 471 ? 96.224 76.525 99.906 1.00 22.70 321 GLY P CA 1
ATOM 4932 C C . GLY A 1 471 ? 94.802 76.586 100.416 1.00 25.90 321 GLY P C 1
ATOM 4933 O O . GLY A 1 471 ? 94.541 77.329 101.372 1.00 22.29 321 GLY P O 1
ATOM 4937 N N . LYS A 1 472 ? 93.875 75.838 99.821 1.00 18.53 322 LYS P N 1
ATOM 4938 C CA . LYS A 1 472 ? 92.511 75.781 100.325 1.00 19.07 322 LYS P CA 1
ATOM 4939 C C . LYS A 1 472 ? 92.458 74.873 101.546 1.00 18.71 322 LYS P C 1
ATOM 4940 O O . LYS A 1 472 ? 93.025 73.776 101.540 1.00 21.63 322 LYS P O 1
ATOM 4959 N N . ARG A 1 473 ? 91.789 75.341 102.598 1.00 17.64 323 ARG P N 1
ATOM 4960 C CA . ARG A 1 473 ? 91.662 74.558 103.821 1.00 18.96 323 ARG P CA 1
ATOM 4961 C C . ARG A 1 473 ? 90.899 73.264 103.561 1.00 14.48 323 ARG P C 1
ATOM 4962 O O . ARG A 1 473 ? 89.810 73.274 102.979 1.00 21.84 323 ARG P O 1
ATOM 4983 N N . ILE A 1 474 ? 91.483 72.145 103.996 1.00 14.30 324 ILE P N 1
ATOM 4984 C CA . ILE A 1 474 ? 90.777 70.868 103.971 1.00 13.23 324 ILE P CA 1
ATOM 4985 C C . ILE A 1 474 ? 89.769 70.811 105.114 1.00 17.87 324 ILE P C 1
ATOM 4986 O O . ILE A 1 474 ? 88.631 70.365 104.934 1.00 23.71 324 ILE P O 1
ATOM 5002 N N . GLY A 1 475 ? 90.170 71.259 106.297 1.00 24.05 325 GLY P N 1
ATOM 5003 C CA . GLY A 1 475 ? 89.282 71.277 107.440 1.00 22.81 325 GLY P CA 1
ATOM 5004 C C . GLY A 1 475 ? 90.070 71.551 108.705 1.00 15.05 325 GLY P C 1
ATOM 5005 O O . GLY A 1 475 ? 91.257 71.883 108.656 1.00 21.63 325 GLY P O 1
ATOM 5009 N N . GLN A 1 476 ? 89.386 71.400 109.838 1.00 10.63 326 GLN P N 1
ATOM 5010 C CA . GLN A 1 476 ? 89.989 71.521 111.161 1.00 16.62 326 GLN P CA 1
ATOM 5011 C C . GLN A 1 476 ? 90.026 70.151 111.825 1.00 20.56 326 GLN P C 1
ATOM 5012 O O . GLN A 1 476 ? 89.032 69.418 111.800 1.00 19.02 326 GLN P O 1
ATOM 5026 N N . PHE A 1 477 ? 91.173 69.820 112.421 1.00 20.15 327 PHE P N 1
ATOM 5027 C CA . PHE A 1 477 ? 91.510 68.465 112.832 1.00 13.30 327 PHE P CA 1
ATOM 5028 C C . PHE A 1 477 ? 91.807 68.417 114.325 1.00 20.34 327 PHE P C 1
ATOM 5029 O O . PHE A 1 477 ? 92.351 69.364 114.900 1.00 24.31 327 PHE P O 1
ATOM 5046 N N . SER A 1 478 ? 91.446 67.300 114.944 1.00 25.08 328 SER P N 1
ATOM 5047 C CA . SER A 1 478 ? 91.750 67.089 116.355 1.00 25.81 328 SER P CA 1
ATOM 5048 C C . SER A 1 478 ? 93.263 66.968 116.556 1.00 21.63 328 SER P C 1
ATOM 5049 O O . SER A 1 478 ? 93.906 66.193 115.837 1.00 32.14 328 SER P O 1
ATOM 5057 N N . PRO A 1 479 ? 93.879 67.715 117.493 1.00 18.74 329 PRO P N 1
ATOM 5058 C CA . PRO A 1 479 ? 95.352 67.669 117.614 1.00 24.86 329 PRO P CA 1
ATOM 5059 C C . PRO A 1 479 ? 95.930 66.298 117.944 1.00 26.71 329 PRO P C 1
ATOM 5060 O O . PRO A 1 479 ? 97.143 66.106 117.789 1.00 26.95 329 PRO P O 1
ATOM 5071 N N . LYS A 1 480 ? 95.114 65.349 118.406 1.00 35.58 330 LYS P N 1
ATOM 5072 C CA . LYS A 1 480 ? 95.604 63.995 118.640 1.00 36.16 330 LYS P CA 1
ATOM 5073 C C . LYS A 1 480 ? 95.826 63.237 117.334 1.00 32.91 330 LYS P C 1
ATOM 5074 O O . LYS A 1 480 ? 96.703 62.369 117.266 1.00 36.20 330 LYS P O 1
ATOM 5093 N N . LYS A 1 481 ? 95.055 63.553 116.296 1.00 29.53 331 LYS P N 1
ATOM 5094 C CA . LYS A 1 481 ? 95.045 62.811 115.041 1.00 29.37 331 LYS P CA 1
ATOM 5095 C C . LYS A 1 481 ? 96.045 63.316 114.002 1.00 30.60 331 LYS P C 1
ATOM 5096 O O . LYS A 1 481 ? 96.079 62.765 112.897 1.00 31.68 331 LYS P O 1
ATOM 5115 N N . VAL A 1 482 ? 96.861 64.323 114.321 1.00 22.26 332 VAL P N 1
ATOM 5116 C CA . VAL A 1 482 ? 97.785 64.942 113.371 1.00 14.82 332 VAL P CA 1
ATOM 5117 C C . VAL A 1 482 ? 99.208 64.529 113.730 1.00 19.00 332 VAL P C 1
ATOM 5118 O O . VAL A 1 482 ? 99.608 64.605 114.898 1.00 18.82 332 VAL P O 1
ATOM 5131 N N . ARG A 1 483 ? 99.961 64.086 112.721 1.00 20.22 333 ARG P N 1
ATOM 5132 C CA . ARG A 1 483 ? 101.365 63.705 112.847 1.00 13.61 333 ARG P CA 1
ATOM 5133 C C . ARG A 1 483 ? 102.234 64.661 112.038 1.00 13.87 333 ARG P C 1
ATOM 5134 O O . ARG A 1 483 ? 101.957 64.912 110.861 1.00 23.14 333 ARG P O 1
ATOM 5155 N N . LEU A 1 484 ? 103.276 65.195 112.675 1.00 10.87 334 LEU P N 1
ATOM 5156 C CA . LEU A 1 484 ? 104.254 66.032 111.986 1.00 11.09 334 LEU P CA 1
ATOM 5157 C C . LEU A 1 484 ? 105.148 65.185 111.085 1.00 7.22 334 LEU P C 1
ATOM 5158 O O . LEU A 1 484 ? 105.850 64.289 111.564 1.00 12.31 334 LEU P O 1
ATOM 5174 N N . LEU A 1 485 ? 105.118 65.470 109.780 1.00 4.83 335 LEU P N 1
ATOM 5175 C CA . LEU A 1 485 ? 106.033 64.853 108.821 1.00 5.60 335 LEU P CA 1
ATOM 5176 C C . LEU A 1 485 ? 107.305 65.681 108.646 1.00 10.00 335 LEU P C 1
ATOM 5177 O O . LEU A 1 485 ? 1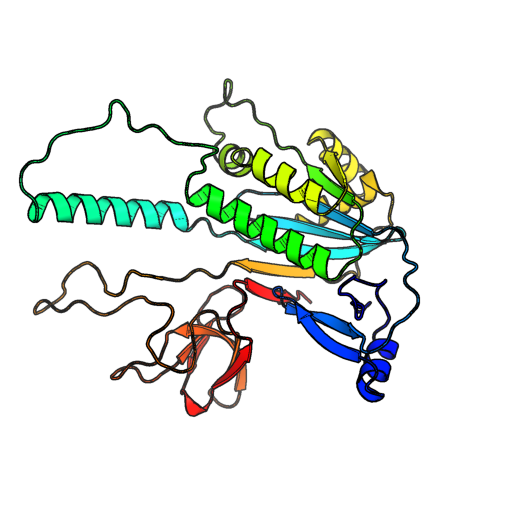08.409 65.193 108.903 1.00 13.43 335 LEU P O 1
ATOM 5193 N N . ALA A 1 486 ? 107.164 66.926 108.188 1.00 11.91 336 ALA P N 1
ATOM 5194 C CA . ALA A 1 486 ? 108.293 67.823 107.983 1.00 7.12 336 ALA P CA 1
ATOM 5195 C C . ALA A 1 486 ? 107.948 69.204 108.513 1.00 8.61 336 ALA P C 1
ATOM 5196 O O . ALA A 1 486 ? 106.820 69.677 108.347 1.00 22.10 336 ALA P O 1
ATOM 5203 N N . ARG A 1 487 ? 108.923 69.848 109.146 1.00 4.68 337 ARG P N 1
ATOM 5204 C CA . ARG A 1 487 ? 108.782 71.252 109.491 1.00 2.33 337 ARG P CA 1
ATOM 5205 C C . ARG A 1 487 ? 108.775 72.104 108.224 1.00 10.66 337 ARG P C 1
ATOM 5206 O O . ARG A 1 487 ? 109.108 71.639 107.131 1.00 8.94 337 ARG P O 1
ATOM 5227 N N . SER A 1 488 ? 108.322 73.350 108.390 1.00 13.70 338 SER P N 1
ATOM 5228 C CA . SER A 1 488 ? 108.151 74.315 107.304 1.00 0.98 338 SER P CA 1
ATOM 5229 C C . SER A 1 488 ? 109.362 74.407 106.383 1.00 7.12 338 SER P C 1
ATOM 5230 O O . SER A 1 488 ? 110.465 74.745 106.823 1.00 10.51 338 SER P O 1
ATOM 5238 N N . THR A 1 489 ? 109.142 74.105 105.101 1.00 6.42 339 THR P N 1
ATOM 5239 C CA . THR A 1 489 ? 110.127 74.332 104.049 1.00 0.80 339 THR P CA 1
ATOM 5240 C C . THR A 1 489 ? 109.920 75.658 103.325 1.00 1.98 339 THR P C 1
ATOM 5241 O O . THR A 1 489 ? 110.818 76.090 102.596 1.00 13.89 339 THR P O 1
ATOM 5252 N N . GLY A 1 490 ? 108.766 76.308 103.507 1.00 12.26 340 GLY P N 1
ATOM 5253 C CA . GLY A 1 490 ? 108.385 77.478 102.750 1.00 6.03 340 GLY P CA 1
ATOM 5254 C C . GLY A 1 490 ? 107.529 77.203 101.532 1.00 4.36 340 GLY P C 1
ATOM 5255 O O . GLY A 1 490 ? 106.861 78.124 101.049 1.00 6.82 340 GLY P O 1
ATOM 5259 N N . PHE A 1 491 ? 107.523 75.968 101.030 1.00 12.06 341 PHE P N 1
ATOM 5260 C CA . PHE A 1 491 ? 106.777 75.584 99.841 1.00 0.00 341 PHE P CA 1
ATOM 5261 C C . PHE A 1 491 ? 105.841 74.427 100.159 1.00 0.00 341 PHE P C 1
ATOM 5262 O O . PHE A 1 491 ? 106.135 73.586 101.013 1.00 10.79 341 PHE P O 1
ATOM 5279 N N . SER A 1 492 ? 104.709 74.396 99.462 1.00 2.46 342 SER P N 1
ATOM 5280 C CA . SER A 1 492 ? 103.981 73.163 99.212 1.00 11.65 342 SER P CA 1
ATOM 5281 C C . SER A 1 492 ? 104.520 72.492 97.951 1.00 2.00 342 SER P C 1
ATOM 5282 O O . SER A 1 492 ? 105.371 73.036 97.243 1.00 3.00 342 SER P O 1
ATOM 5290 N N . TRP A 1 493 ? 104.015 71.292 97.672 1.00 6.14 343 TRP P N 1
ATOM 5291 C CA . TRP A 1 493 ? 104.356 70.595 96.441 1.00 6.78 343 TRP P CA 1
ATOM 5292 C C . TRP A 1 493 ? 103.208 69.689 96.024 1.00 1.87 343 TRP P C 1
ATOM 5293 O O . TRP A 1 493 ? 102.363 69.299 96.833 1.00 4.93 343 TRP P O 1
ATOM 5314 N N . LYS A 1 494 ? 103.195 69.370 94.732 1.00 6.95 344 LYS P N 1
ATOM 5315 C CA . LYS A 1 494 ? 102.096 68.638 94.108 1.00 2.26 344 LYS P CA 1
ATOM 5316 C C . LYS A 1 494 ? 102.616 68.022 92.821 1.00 3.92 344 LYS P C 1
ATOM 5317 O O . LYS A 1 494 ? 103.003 68.756 91.907 1.00 18.55 344 LYS P O 1
ATOM 5336 N N . GLU A 1 495 ? 102.625 66.693 92.740 1.00 8.07 345 GLU P N 1
ATOM 5337 C CA . GLU A 1 495 ? 102.847 66.015 91.470 1.00 15.15 345 GLU P CA 1
ATOM 5338 C C . GLU A 1 495 ? 101.530 65.906 90.711 1.00 9.24 345 GLU P C 1
ATOM 5339 O O . GLU A 1 495 ? 100.500 65.544 91.288 1.00 15.14 345 GLU P O 1
ATOM 5351 N N . VAL A 1 496 ? 101.568 66.218 89.418 1.00 12.60 346 VAL P N 1
ATOM 5352 C CA . VAL A 1 496 ? 100.410 66.114 88.535 1.00 19.95 346 VAL P CA 1
ATOM 5353 C C . VAL A 1 496 ? 100.493 64.770 87.824 1.00 24.56 346 VAL P C 1
ATOM 5354 O O . VAL A 1 496 ? 101.439 64.514 87.069 1.00 23.10 346 VAL P O 1
ATOM 5367 N N . ALA A 1 497 ? 99.507 63.913 88.064 1.00 37.49 347 ALA P N 1
ATOM 5368 C CA . ALA A 1 497 ? 99.410 62.643 87.355 1.00 41.57 347 ALA P CA 1
ATOM 5369 C C . ALA A 1 497 ? 99.064 62.868 85.886 1.00 42.68 347 ALA P C 1
ATOM 5370 O O . ALA A 1 497 ? 98.163 63.640 85.560 1.00 43.45 347 ALA P O 1
#

Sequence (328 aa):
TRVPVVGVDGRPLMPTTPRKARLLIRDGLAVPRRNKLGLFYIQMLRPVGTRTQPVALAVDPGAKYDGVAVASHRRVELRAMVFLPDDVPRKMETRRNLRRARRYRKTPRRPARFDNRRRKGYWLAPTQRFKVEARLKVVRELCRIYPVQLIVTEDVRFNHARDRNGKYFSTVEIGKTLTYREYRKLAELRLVEVSETDAWRERFGTHANDAAAMLMGVTGCAHNPAAPFFVWRRLRYARRSLFRQNPQKDGVRPRFGGTANGGFFRKGDWVEAEKAGKVYRGWVCGLPTETTKLVGVADADGKRIGQFSPKKVRLLARSTGFSWKEVA

Secondary structure (DSSP, 8-state):
--B-EE-TTS-B---B-HHHHHHHHHTTSEEEEE-TT--EEEEESS--------EEEEEE--SSEEEEEEEESSBEEEEEEEE----HHHHHHHHHHHHHHHHHHHS-------S-----S----HHHHHHHHHHHHHHHHHHHHS---EEEEE-----GGG-TT-HHHHHHHTTHHHHHHHHHHHSEEEEE-HHHHHHHHHHH--THHHHHHHHHHHH-PBP-TTS-EEEEEE-----S--B-SS--GGG---B---S--SSS--TT-EEEEEETTEEEEEEEEE---SS---EEEE-TTS-EEEEE-TTSEEEEE---SEEEEEE-